Protein AF-A0A178W252-F1 (afdb_monomer)

Foldseek 3Di:
DDDDDDDPPPPPPPPPDVVVVVVVVVVVVVVVPDALLLVLQCVQQVPFDADDPVDDRDTHGDAAADADDDQKDKDFDDDPDLDALVRQLVVLVRDDQKDFCCSNHPYPDDSVFRIWGFAKFWKDQDVAIWMWGQDPNFIWIGGPPDIDTQGDSVSVSVCCSVRVIHTGMTIIGTPVVVVVVVVVVPPPDDD

Nearest PDB structures (foldseek):
  5k16-assembly3_B  TM=5.588E-01  e=4.876E-04  Homo sapiens
  8ssi-assembly2_C  TM=6.302E-01  e=3.835E-02  Burkholderia pseudomallei
  8ssi-assembly1_A  TM=5.729E-01  e=7.091E-02  Burkholderia pseudomallei
  8q00-assembly2_C  TM=5.420E-01  e=4.078E-02  Burkholderia pseudomallei
  8q00-assembly1_A  TM=5.179E-01  e=4.611E-02  Burkholderia pseudomallei

Structure (mmCIF, N/CA/C/O backbone):
data_AF-A0A178W252-F1
#
_entry.id   AF-A0A178W252-F1
#
loop_
_atom_site.group_PDB
_atom_site.id
_atom_sit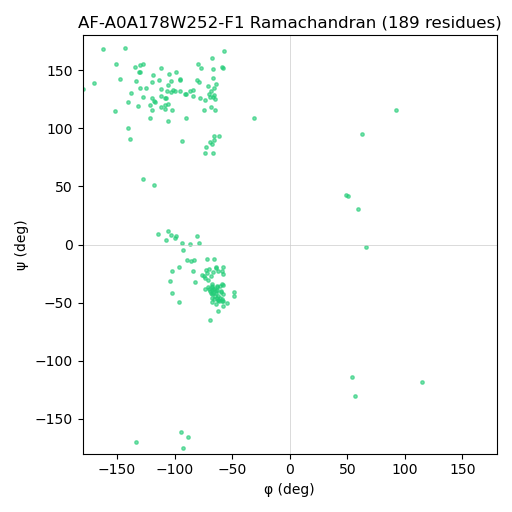e.type_symbol
_atom_site.label_atom_id
_atom_site.label_alt_id
_atom_site.label_comp_id
_atom_site.label_asym_id
_atom_site.label_entity_id
_atom_site.label_seq_id
_atom_site.pdbx_PDB_ins_code
_atom_site.Cartn_x
_atom_site.Cartn_y
_atom_site.Cartn_z
_atom_site.occupancy
_atom_site.B_iso_or_equiv
_atom_site.auth_seq_id
_atom_site.auth_comp_id
_atom_site.auth_asym_id
_atom_site.auth_atom_id
_atom_site.pdbx_PDB_model_num
ATOM 1 N N . MET A 1 1 ? 68.803 -1.421 22.206 1.00 34.47 1 MET A N 1
ATOM 2 C CA . MET A 1 1 ? 68.825 -1.374 20.727 1.00 34.47 1 MET A CA 1
ATOM 3 C C . MET A 1 1 ? 67.485 -1.920 20.270 1.00 34.47 1 MET A C 1
ATOM 5 O O . MET A 1 1 ? 67.261 -3.103 20.472 1.00 34.47 1 MET A O 1
ATOM 9 N N . MET A 1 2 ? 66.489 -1.045 20.077 1.00 30.69 2 MET A N 1
ATOM 10 C CA . MET A 1 2 ? 66.163 -0.374 18.795 1.00 30.69 2 MET A CA 1
ATOM 11 C C . MET A 1 2 ? 65.759 -1.414 17.744 1.00 30.69 2 MET A C 1
ATOM 13 O O . MET A 1 2 ? 66.615 -2.158 17.283 1.00 30.69 2 MET A O 1
ATOM 17 N N . GLU A 1 3 ? 64.457 -1.662 17.586 1.00 36.03 3 GLU A N 1
ATOM 18 C CA . GLU A 1 3 ? 63.490 -0.934 16.726 1.00 36.03 3 GLU A CA 1
ATOM 19 C C . GLU A 1 3 ? 63.405 -1.601 15.347 1.00 36.03 3 GLU A C 1
ATOM 21 O O . GLU A 1 3 ? 64.377 -1.592 14.591 1.00 36.03 3 GLU A O 1
ATOM 26 N N . LYS A 1 4 ? 62.233 -2.148 15.011 1.00 34.38 4 LYS A N 1
ATOM 27 C CA . LYS A 1 4 ? 61.355 -1.517 14.020 1.00 34.38 4 LYS A CA 1
ATOM 28 C C . LYS A 1 4 ? 59.980 -2.177 13.967 1.00 34.38 4 LYS A C 1
ATOM 30 O O . LYS A 1 4 ? 59.850 -3.394 14.060 1.00 34.38 4 LYS A O 1
ATOM 35 N N . ASP A 1 5 ? 59.016 -1.282 13.846 1.00 35.06 5 ASP A N 1
ATOM 36 C CA . ASP A 1 5 ? 57.580 -1.441 13.715 1.00 35.06 5 ASP A CA 1
ATOM 37 C C . ASP A 1 5 ? 57.174 -2.265 12.491 1.00 35.06 5 ASP A C 1
ATOM 39 O O . ASP A 1 5 ? 57.834 -2.202 11.456 1.00 35.06 5 ASP A O 1
ATOM 43 N N . GLU A 1 6 ? 56.019 -2.925 12.572 1.00 36.47 6 GLU A N 1
ATOM 44 C CA . GLU A 1 6 ? 55.010 -2.726 11.532 1.00 36.47 6 GLU A CA 1
ATOM 45 C C . GLU A 1 6 ? 53.601 -2.959 12.089 1.00 36.47 6 GLU A C 1
ATOM 47 O O . GLU A 1 6 ? 53.216 -4.034 12.551 1.00 36.47 6 GLU A O 1
ATOM 52 N N . ASP A 1 7 ? 52.893 -1.844 12.074 1.00 37.53 7 ASP A N 1
ATOM 53 C CA . ASP A 1 7 ? 51.530 -1.558 12.462 1.00 37.53 7 ASP A CA 1
ATOM 54 C C . ASP A 1 7 ? 50.551 -2.287 11.522 1.00 37.53 7 ASP A C 1
ATOM 56 O O . ASP A 1 7 ? 50.636 -2.149 10.300 1.00 37.53 7 ASP A O 1
ATOM 60 N N . ILE A 1 8 ? 49.612 -3.070 12.061 1.00 36.06 8 ILE A N 1
ATOM 61 C CA . ILE A 1 8 ? 48.440 -3.542 11.301 1.00 36.06 8 ILE A CA 1
ATOM 62 C C . ILE A 1 8 ? 47.188 -3.196 12.105 1.00 36.06 8 ILE A C 1
ATOM 64 O O . ILE A 1 8 ? 46.349 -4.041 12.415 1.00 36.06 8 ILE A O 1
ATOM 68 N N . ASP A 1 9 ? 47.047 -1.909 12.404 1.00 34.78 9 ASP A N 1
ATOM 69 C CA . ASP A 1 9 ? 45.740 -1.276 12.493 1.00 34.78 9 ASP A CA 1
ATOM 70 C C . ASP A 1 9 ? 45.142 -1.249 11.075 1.00 34.78 9 ASP A C 1
ATOM 72 O O . ASP A 1 9 ? 45.294 -0.303 10.297 1.00 34.78 9 ASP A O 1
ATOM 76 N N . LYS A 1 10 ? 44.459 -2.334 10.686 1.00 36.72 10 LYS A N 1
ATOM 77 C CA . LYS A 1 10 ? 43.528 -2.280 9.553 1.00 36.72 10 LYS A CA 1
ATOM 78 C C . LYS A 1 10 ? 42.301 -1.509 10.004 1.00 36.72 10 LYS A C 1
ATOM 80 O O . LYS A 1 10 ? 41.289 -2.076 10.407 1.00 36.72 10 LYS A O 1
ATOM 85 N N . LYS A 1 11 ? 42.453 -0.193 9.910 1.00 30.27 11 LYS A N 1
ATOM 86 C CA . LYS A 1 11 ? 41.407 0.801 9.734 1.00 30.27 11 LYS A CA 1
ATOM 87 C C . LYS A 1 11 ? 40.265 0.179 8.926 1.00 30.27 11 LYS A C 1
ATOM 89 O O . LYS A 1 11 ? 40.413 -0.128 7.743 1.00 30.27 11 LYS A O 1
ATOM 94 N N . LEU A 1 12 ? 39.142 -0.065 9.595 1.00 27.97 12 LEU A N 1
ATOM 95 C CA . LEU A 1 12 ? 37.862 -0.203 8.925 1.00 27.97 12 LEU A CA 1
ATOM 96 C C . LEU A 1 12 ? 37.601 1.189 8.343 1.00 27.97 12 LEU A C 1
ATOM 98 O O . LEU A 1 12 ? 37.137 2.082 9.051 1.00 27.97 12 LEU A O 1
ATOM 102 N N . ASP A 1 13 ? 37.999 1.408 7.092 1.00 31.11 13 ASP A N 1
ATOM 103 C CA . ASP A 1 13 ? 37.546 2.561 6.322 1.00 31.11 13 ASP A CA 1
ATOM 104 C C . ASP A 1 13 ? 36.044 2.360 6.080 1.00 31.11 13 ASP A C 1
ATOM 106 O O . ASP A 1 13 ? 35.600 1.912 5.026 1.00 31.11 13 ASP A O 1
ATOM 110 N N . ILE A 1 14 ? 35.245 2.663 7.105 1.00 36.06 14 ILE A N 1
ATOM 111 C CA . ILE A 1 14 ? 33.863 3.084 6.926 1.00 36.06 14 ILE A CA 1
ATOM 112 C C . ILE A 1 14 ? 33.976 4.512 6.397 1.00 36.06 14 ILE A C 1
ATOM 114 O O . ILE A 1 14 ? 33.879 5.490 7.141 1.00 36.06 14 ILE A O 1
ATOM 118 N N . GLY A 1 15 ? 34.278 4.620 5.105 1.00 32.47 15 GLY A N 1
ATOM 119 C CA . GLY A 1 15 ? 34.006 5.828 4.352 1.00 32.47 15 GLY A CA 1
ATOM 120 C C . GLY A 1 15 ? 32.499 6.032 4.380 1.00 32.47 15 GLY A C 1
ATOM 121 O O . GLY A 1 15 ? 31.774 5.437 3.596 1.00 32.47 15 GLY A O 1
ATOM 122 N N . TYR A 1 16 ? 32.019 6.816 5.343 1.00 43.50 16 TYR A N 1
ATOM 123 C CA . TYR A 1 16 ? 30.747 7.510 5.207 1.00 43.50 16 TYR A CA 1
ATOM 124 C C . TYR A 1 16 ? 30.952 8.519 4.074 1.00 43.50 16 TYR A C 1
ATOM 126 O O . TYR A 1 16 ? 31.447 9.628 4.292 1.00 43.50 16 TYR A O 1
ATOM 134 N N . ASP A 1 17 ? 30.673 8.090 2.847 1.00 41.34 17 ASP A N 1
ATOM 135 C CA . ASP A 1 17 ? 30.875 8.908 1.662 1.00 41.34 17 ASP A CA 1
ATOM 136 C C . ASP A 1 17 ? 29.863 10.062 1.673 1.00 41.34 17 ASP A C 1
ATOM 138 O O . ASP A 1 17 ? 28.645 9.878 1.636 1.00 41.34 17 ASP A O 1
ATOM 142 N N . ALA A 1 18 ? 30.366 11.298 1.714 1.00 42.28 18 ALA A N 1
ATOM 143 C CA . ALA A 1 18 ? 29.551 12.515 1.658 1.00 42.28 18 ALA A CA 1
ATOM 144 C C . ALA A 1 18 ? 28.679 12.601 0.380 1.00 42.28 18 ALA A C 1
ATOM 146 O O . ALA A 1 18 ? 27.678 13.326 0.353 1.00 42.28 18 ALA A O 1
ATOM 147 N N . GLU A 1 19 ? 29.030 11.835 -0.661 1.00 43.88 19 GLU A N 1
ATOM 148 C CA . GLU A 1 19 ? 28.232 11.654 -1.877 1.00 43.88 19 GLU A CA 1
ATOM 149 C C . GLU A 1 19 ? 26.959 10.833 -1.629 1.00 43.88 19 GLU A C 1
ATOM 151 O O . GLU A 1 19 ? 25.910 11.199 -2.153 1.00 43.88 19 GLU A O 1
ATOM 156 N N . GLU A 1 20 ? 26.999 9.798 -0.782 1.00 48.44 20 GLU A N 1
ATOM 157 C CA . GLU A 1 20 ? 25.825 8.990 -0.418 1.00 48.44 20 GLU A CA 1
ATOM 158 C C . GLU A 1 20 ? 24.827 9.817 0.405 1.00 48.44 20 GLU A C 1
ATOM 160 O O . GLU A 1 20 ? 23.626 9.784 0.156 1.00 48.44 20 GLU A O 1
ATOM 165 N N . SER A 1 21 ? 25.323 10.670 1.306 1.00 50.19 21 SER A N 1
ATOM 166 C CA . SER A 1 21 ? 24.494 11.607 2.082 1.00 50.19 21 SER A CA 1
ATOM 167 C C . SER A 1 21 ? 23.848 12.698 1.212 1.00 50.19 21 SER A C 1
ATOM 169 O O . SER A 1 21 ? 22.659 12.996 1.348 1.00 50.19 21 SER A O 1
ATOM 171 N N . SER A 1 22 ? 24.595 13.253 0.251 1.00 47.22 22 SER A N 1
ATOM 172 C CA . SER A 1 22 ? 24.072 14.255 -0.691 1.00 47.22 22 SER A CA 1
ATOM 173 C C . SER A 1 22 ? 23.068 13.649 -1.677 1.00 47.22 22 SER A C 1
ATOM 175 O O . SER A 1 22 ? 22.034 14.258 -1.954 1.00 47.22 22 SER A O 1
ATOM 177 N N . LEU A 1 23 ? 23.329 12.431 -2.166 1.00 53.41 23 LEU A N 1
ATOM 178 C CA . LEU A 1 23 ? 22.389 11.663 -2.981 1.00 53.41 23 LEU A CA 1
ATOM 179 C C . LEU A 1 23 ? 21.137 11.301 -2.189 1.00 53.41 23 LEU A C 1
ATOM 181 O O . LEU A 1 23 ? 20.051 11.460 -2.726 1.00 53.41 23 LEU A O 1
ATOM 185 N N . ASN A 1 24 ? 21.258 10.903 -0.922 1.00 55.75 24 ASN A N 1
ATOM 186 C CA . ASN A 1 24 ? 20.113 10.620 -0.058 1.00 55.75 24 ASN A CA 1
ATOM 187 C C . ASN A 1 24 ? 19.261 11.866 0.186 1.00 55.75 24 ASN A C 1
ATOM 189 O O . ASN A 1 24 ? 18.040 11.775 0.149 1.00 55.75 24 ASN A O 1
ATOM 193 N N . MET A 1 25 ? 19.867 13.043 0.359 1.00 56.50 25 MET A N 1
ATOM 194 C CA . MET A 1 25 ? 19.121 14.298 0.500 1.00 56.50 25 MET A CA 1
ATOM 195 C C . MET A 1 25 ? 18.406 14.701 -0.802 1.00 56.50 25 MET A C 1
ATOM 197 O O . MET A 1 25 ? 17.247 15.111 -0.769 1.00 56.50 25 MET A O 1
ATOM 201 N N . ILE A 1 26 ? 19.067 14.543 -1.955 1.00 57.97 26 ILE A N 1
ATOM 202 C CA . ILE A 1 26 ? 18.478 14.808 -3.279 1.00 57.97 26 ILE A CA 1
ATOM 203 C C . ILE A 1 26 ? 17.369 13.797 -3.596 1.00 57.97 26 ILE A C 1
ATOM 205 O O . ILE A 1 26 ? 16.307 14.187 -4.074 1.00 57.97 26 ILE A O 1
ATOM 209 N N . LEU A 1 27 ? 17.588 12.515 -3.300 1.00 60.00 27 LEU A N 1
ATOM 210 C CA . LEU A 1 27 ? 16.596 11.450 -3.429 1.00 60.00 27 LEU A CA 1
ATOM 211 C C . LEU A 1 27 ? 15.399 11.736 -2.529 1.00 60.00 27 LEU A C 1
ATOM 213 O O . LEU A 1 27 ? 14.277 11.683 -3.014 1.00 60.00 27 LEU A O 1
ATOM 217 N N . LYS A 1 28 ? 15.622 12.119 -1.266 1.00 63.53 28 LYS A N 1
ATOM 218 C CA . LYS A 1 28 ? 14.556 12.466 -0.319 1.00 63.53 28 LYS A CA 1
ATOM 219 C C . LYS A 1 28 ? 13.686 13.617 -0.840 1.00 63.53 28 LYS A C 1
ATOM 221 O O . LYS A 1 28 ? 12.475 13.456 -0.915 1.00 63.53 28 LYS A O 1
ATOM 226 N N . GLY A 1 29 ? 14.292 14.709 -1.315 1.00 64.75 29 GLY A N 1
ATOM 227 C CA . GLY A 1 29 ? 13.549 15.827 -1.922 1.00 64.75 29 GLY A CA 1
ATOM 228 C C . GLY A 1 29 ? 12.888 15.495 -3.271 1.00 64.75 29 GLY A C 1
ATOM 229 O O . GLY A 1 29 ? 11.867 16.080 -3.631 1.00 64.75 29 GLY A O 1
ATOM 230 N N . LEU A 1 30 ? 13.436 14.538 -4.028 1.00 67.19 30 LEU A N 1
ATOM 231 C CA . LEU A 1 30 ? 12.775 13.987 -5.212 1.00 67.19 30 LEU A CA 1
ATOM 232 C C . LEU A 1 30 ? 11.529 13.199 -4.808 1.00 67.19 30 LEU A C 1
ATOM 234 O O . LEU A 1 30 ? 10.470 13.464 -5.366 1.00 67.19 30 LEU A O 1
ATOM 238 N N . PHE A 1 31 ? 11.641 12.293 -3.830 1.00 71.00 31 PHE A N 1
ATOM 239 C CA . PHE A 1 31 ? 10.547 11.444 -3.350 1.00 71.00 31 PHE A CA 1
ATOM 240 C C . PHE A 1 31 ? 9.349 12.245 -2.829 1.00 71.00 31 PHE A C 1
ATOM 242 O O . PHE A 1 31 ? 8.222 11.835 -3.083 1.00 71.00 31 PHE A O 1
ATOM 249 N N . GLU A 1 32 ? 9.571 13.412 -2.218 1.00 71.50 32 GLU A N 1
ATOM 250 C CA . GLU A 1 32 ? 8.500 14.315 -1.756 1.00 71.50 32 GLU A CA 1
ATOM 251 C C . GLU A 1 32 ? 7.548 14.782 -2.876 1.00 71.50 32 GLU A C 1
ATOM 253 O O . GLU A 1 32 ? 6.410 15.150 -2.601 1.00 71.50 32 GLU A O 1
ATOM 258 N N . ASN A 1 33 ? 7.985 14.753 -4.140 1.00 80.38 33 ASN A N 1
ATOM 259 C CA . ASN A 1 33 ? 7.181 15.177 -5.292 1.00 80.38 33 ASN A CA 1
ATOM 260 C C . ASN A 1 33 ? 6.699 14.008 -6.169 1.00 80.38 33 ASN A C 1
ATOM 262 O O . ASN A 1 33 ? 6.123 14.234 -7.237 1.00 80.38 33 ASN A O 1
ATOM 266 N N . LEU A 1 34 ? 6.975 12.762 -5.778 1.00 88.50 34 LEU A N 1
ATOM 267 C CA . LEU A 1 34 ? 6.612 11.582 -6.559 1.00 88.50 34 LEU A CA 1
ATOM 268 C C . LEU A 1 34 ? 5.283 10.995 -6.093 1.00 88.50 34 LEU A C 1
ATOM 270 O O . LEU A 1 34 ? 5.018 10.896 -4.901 1.00 88.50 34 LEU A O 1
ATOM 274 N N . THR A 1 35 ? 4.479 10.518 -7.046 1.00 91.81 35 THR A N 1
ATOM 275 C CA . THR A 1 35 ? 3.320 9.679 -6.717 1.00 91.81 35 THR A CA 1
ATOM 276 C C . THR A 1 35 ? 3.790 8.348 -6.146 1.00 91.81 35 THR A C 1
ATOM 278 O O . THR A 1 35 ? 4.850 7.847 -6.536 1.00 91.81 35 THR A O 1
ATOM 281 N N . PHE A 1 36 ? 2.983 7.731 -5.283 1.00 93.06 36 PHE A N 1
ATOM 282 C CA . PHE A 1 36 ? 3.281 6.423 -4.697 1.00 93.06 36 PHE A CA 1
ATOM 283 C C . PHE A 1 36 ? 3.720 5.382 -5.741 1.00 93.06 36 PHE A C 1
ATOM 285 O O . PHE A 1 36 ? 4.733 4.703 -5.574 1.00 93.06 36 PHE A O 1
ATOM 292 N N . GLU A 1 37 ? 3.038 5.302 -6.883 1.00 93.56 37 GLU A N 1
ATOM 293 C CA . GLU A 1 37 ? 3.383 4.354 -7.951 1.00 93.56 37 GLU A CA 1
ATOM 294 C C . GLU A 1 37 ? 4.765 4.631 -8.540 1.00 93.56 37 GLU A C 1
ATOM 296 O O . GLU A 1 37 ? 5.494 3.706 -8.906 1.00 93.56 37 GLU A O 1
ATOM 301 N N . LYS A 1 38 ? 5.139 5.912 -8.637 1.00 91.62 38 LYS A N 1
ATOM 302 C CA . LYS A 1 38 ? 6.438 6.331 -9.151 1.00 91.62 38 LYS A CA 1
ATOM 303 C C . LYS A 1 38 ? 7.550 6.000 -8.162 1.00 91.62 38 LYS A C 1
ATOM 305 O O . LYS A 1 38 ? 8.616 5.560 -8.594 1.00 91.62 38 LYS A O 1
ATOM 310 N N . ILE A 1 39 ? 7.284 6.121 -6.861 1.00 91.50 39 ILE A N 1
ATOM 311 C CA . ILE A 1 39 ? 8.176 5.644 -5.796 1.00 91.50 39 ILE A CA 1
ATOM 312 C C . ILE A 1 39 ? 8.413 4.139 -5.959 1.00 91.50 39 ILE A C 1
ATOM 314 O O . ILE A 1 39 ? 9.558 3.706 -6.108 1.00 91.50 39 ILE A O 1
ATOM 318 N N . VAL A 1 40 ? 7.339 3.348 -6.051 1.00 92.25 40 VAL A N 1
ATOM 319 C CA . VAL A 1 40 ? 7.418 1.888 -6.243 1.00 92.25 40 VAL A CA 1
ATOM 320 C C . VAL A 1 40 ? 8.148 1.534 -7.546 1.00 92.25 40 VAL A C 1
ATOM 322 O O . VAL A 1 40 ? 8.984 0.625 -7.569 1.00 92.25 40 VAL A O 1
ATOM 325 N N . GLN A 1 41 ? 7.896 2.269 -8.635 1.00 91.75 41 GLN A N 1
ATOM 326 C CA . GLN A 1 41 ? 8.592 2.089 -9.910 1.00 91.75 41 GLN A CA 1
ATOM 327 C C . GLN A 1 41 ? 10.106 2.291 -9.760 1.00 91.75 41 GLN A C 1
ATOM 329 O O . GLN A 1 41 ? 10.881 1.460 -10.247 1.00 91.75 41 GLN A O 1
ATOM 334 N N . ILE A 1 42 ? 10.529 3.379 -9.111 1.00 88.88 42 ILE A N 1
ATOM 335 C CA . ILE A 1 42 ? 11.944 3.720 -8.927 1.00 88.88 42 ILE A CA 1
ATOM 336 C C . ILE A 1 42 ? 12.634 2.693 -8.038 1.00 88.88 42 ILE A C 1
ATOM 338 O O . ILE A 1 42 ? 13.697 2.206 -8.426 1.00 88.88 42 ILE A O 1
ATOM 342 N N . ILE A 1 43 ? 12.033 2.317 -6.903 1.00 87.88 43 ILE A N 1
ATOM 343 C CA . ILE A 1 43 ? 12.575 1.283 -6.007 1.00 87.88 43 ILE A CA 1
ATOM 344 C C . ILE A 1 43 ? 12.812 -0.004 -6.801 1.00 87.88 43 ILE A C 1
ATOM 346 O O . ILE A 1 43 ? 13.921 -0.540 -6.823 1.00 87.88 43 ILE A O 1
ATOM 350 N N . ARG A 1 44 ? 11.803 -0.454 -7.555 1.00 88.88 44 ARG A N 1
ATOM 351 C CA . ARG A 1 44 ? 11.899 -1.677 -8.354 1.00 88.88 44 ARG A CA 1
ATOM 352 C C . ARG A 1 44 ? 12.978 -1.601 -9.437 1.00 88.88 44 ARG A C 1
ATOM 354 O O . ARG A 1 44 ? 13.691 -2.579 -9.637 1.00 88.88 44 ARG A O 1
ATOM 361 N N . ILE A 1 45 ? 13.084 -0.492 -10.176 1.00 86.25 45 ILE A N 1
ATOM 362 C CA . ILE A 1 45 ? 14.101 -0.341 -11.236 1.00 86.25 45 ILE A CA 1
ATOM 363 C C . ILE A 1 45 ? 15.502 -0.275 -10.626 1.00 86.25 45 ILE A C 1
ATOM 365 O O . ILE A 1 45 ? 16.432 -0.843 -11.196 1.00 86.25 45 ILE A O 1
ATOM 369 N N . SER A 1 46 ? 15.645 0.365 -9.462 1.00 85.25 46 SER A N 1
ATOM 370 C CA . SER A 1 46 ? 16.921 0.541 -8.759 1.00 85.25 46 SER A CA 1
ATOM 371 C C . SER A 1 46 ? 17.544 -0.779 -8.294 1.00 85.25 46 SER A C 1
ATOM 373 O O . SER A 1 46 ? 18.764 -0.854 -8.128 1.00 85.25 46 SER A O 1
ATOM 375 N N . LEU A 1 47 ? 16.745 -1.846 -8.181 1.00 84.19 47 LEU A N 1
ATOM 376 C CA . LEU A 1 47 ? 17.218 -3.214 -7.970 1.00 84.19 47 LEU A CA 1
ATOM 377 C C . LEU A 1 47 ? 17.931 -3.744 -9.224 1.00 84.19 47 LEU A C 1
ATOM 379 O O . LEU A 1 47 ? 17.343 -4.387 -10.099 1.00 84.19 47 LEU A O 1
ATOM 383 N N . LYS A 1 48 ? 19.240 -3.487 -9.306 1.00 84.75 48 LYS A N 1
ATOM 384 C CA . LYS A 1 48 ? 20.073 -3.949 -10.421 1.00 84.75 48 LYS A CA 1
ATOM 385 C C . LYS A 1 48 ? 20.189 -5.475 -10.442 1.00 84.75 48 LYS A C 1
ATOM 387 O O . LYS A 1 48 ? 20.636 -6.101 -9.473 1.00 84.75 48 LYS A O 1
ATOM 392 N N . MET A 1 49 ? 19.907 -6.065 -11.599 1.00 85.38 49 MET A N 1
ATOM 393 C CA . MET A 1 49 ? 20.051 -7.502 -11.829 1.00 85.38 49 MET A CA 1
ATOM 394 C C . MET A 1 49 ? 21.411 -7.805 -12.467 1.00 85.38 49 MET A C 1
ATOM 396 O O . MET A 1 49 ? 21.871 -7.021 -13.304 1.00 85.38 49 MET A O 1
ATOM 400 N N . PRO A 1 50 ? 22.080 -8.909 -12.089 1.00 85.75 50 PRO A N 1
ATOM 401 C CA . PRO A 1 50 ? 23.283 -9.346 -12.785 1.00 85.75 50 PRO A CA 1
ATOM 402 C C . PRO A 1 50 ? 22.935 -9.780 -14.214 1.00 85.75 50 PRO A C 1
ATOM 404 O O . PRO A 1 50 ? 21.888 -10.391 -14.439 1.00 85.75 50 PRO A O 1
ATOM 407 N N . CYS A 1 51 ? 23.821 -9.494 -15.169 1.00 82.25 51 CYS A N 1
ATOM 408 C CA . CYS A 1 51 ? 23.794 -10.187 -16.454 1.00 82.25 51 CYS A CA 1
ATOM 409 C C . CYS A 1 51 ? 23.930 -11.702 -16.233 1.00 82.25 51 CYS A C 1
ATOM 411 O O . CYS A 1 51 ? 24.527 -12.150 -15.250 1.00 82.25 51 CYS A O 1
ATOM 413 N N . ASP A 1 52 ? 23.363 -12.480 -17.149 1.00 80.12 52 ASP A N 1
ATOM 414 C CA . ASP A 1 52 ? 23.501 -13.932 -17.171 1.00 80.12 52 ASP A CA 1
ATOM 415 C C . ASP A 1 52 ? 24.972 -14.374 -17.246 1.00 80.12 52 ASP A C 1
ATOM 417 O O . ASP A 1 52 ? 25.888 -13.585 -17.487 1.00 80.12 52 ASP A O 1
ATOM 421 N N . LYS A 1 53 ? 25.211 -15.668 -16.999 1.00 70.12 53 LYS A N 1
A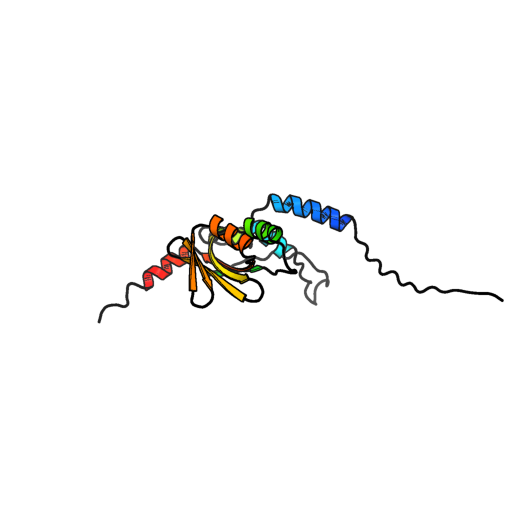TOM 422 C CA . LYS A 1 53 ? 26.568 -16.236 -16.952 1.00 70.12 53 LYS A CA 1
ATOM 423 C C . LYS A 1 53 ? 27.314 -16.133 -18.289 1.00 70.12 53 LYS A C 1
ATOM 425 O O . LYS A 1 53 ? 28.538 -16.178 -18.282 1.00 70.12 53 LYS A O 1
ATOM 430 N N . GLU A 1 54 ? 26.586 -16.010 -19.397 1.00 80.94 54 GLU A N 1
ATOM 431 C CA . GLU A 1 54 ? 27.140 -15.787 -20.740 1.00 80.94 54 GLU A CA 1
ATOM 432 C C . GLU A 1 54 ? 27.379 -14.294 -21.039 1.00 80.94 54 GLU A C 1
ATOM 434 O O . GLU A 1 54 ? 28.092 -13.953 -21.983 1.00 80.94 54 GLU A O 1
ATOM 439 N N . GLY A 1 55 ? 26.820 -13.397 -20.222 1.00 79.62 55 GLY A N 1
ATOM 440 C CA . GLY A 1 55 ? 26.967 -11.953 -20.323 1.00 79.62 55 GLY A CA 1
ATOM 441 C C . GLY A 1 55 ? 28.172 -11.387 -19.564 1.00 79.62 55 GLY A C 1
ATOM 442 O O . GLY A 1 55 ? 29.094 -12.079 -19.143 1.00 79.62 55 GLY A O 1
ATOM 443 N N . CYS A 1 56 ? 28.181 -10.064 -19.370 1.00 84.81 56 CYS A N 1
ATOM 444 C CA . CYS A 1 56 ? 29.349 -9.344 -18.842 1.00 84.81 56 CYS A CA 1
ATOM 445 C C . CYS A 1 56 ? 29.557 -9.431 -17.315 1.00 84.81 56 CYS A C 1
ATOM 447 O O . CYS A 1 56 ? 30.454 -8.771 -16.791 1.00 84.81 56 CYS A O 1
ATOM 449 N N . GLY A 1 57 ? 28.701 -10.156 -16.583 1.00 80.88 57 GLY A N 1
ATOM 450 C CA . GLY A 1 57 ? 28.746 -10.272 -15.116 1.00 80.88 57 GLY A CA 1
ATOM 451 C C . GLY A 1 57 ? 28.449 -8.985 -14.324 1.00 80.88 57 GLY A C 1
ATOM 452 O O . GLY A 1 57 ? 28.419 -9.015 -13.095 1.00 80.88 57 GLY A O 1
ATOM 453 N N . LYS A 1 58 ? 28.210 -7.846 -14.991 1.00 86.69 58 LYS A N 1
ATOM 454 C CA . LYS A 1 58 ? 27.869 -6.566 -14.345 1.00 86.69 58 LYS A CA 1
ATOM 455 C C . LYS A 1 58 ? 26.391 -6.522 -13.948 1.00 86.69 58 LYS A C 1
ATOM 457 O O . LYS A 1 58 ? 25.556 -7.186 -14.560 1.00 86.69 58 LYS A O 1
ATOM 462 N N . ARG A 1 59 ? 26.058 -5.703 -12.943 1.00 86.69 59 ARG A N 1
ATOM 463 C CA . ARG A 1 59 ? 24.667 -5.435 -12.543 1.00 86.69 59 ARG A CA 1
ATOM 464 C C . ARG A 1 59 ? 24.126 -4.232 -13.314 1.00 86.69 59 ARG A C 1
ATOM 466 O O . ARG A 1 59 ? 24.761 -3.180 -13.314 1.00 86.69 59 ARG A O 1
ATOM 473 N N . ASN A 1 60 ? 22.954 -4.372 -13.923 1.00 86.06 60 ASN A N 1
ATOM 474 C CA . ASN A 1 60 ? 22.304 -3.323 -14.712 1.00 86.06 60 ASN A CA 1
ATOM 475 C C . ASN A 1 60 ? 20.865 -3.085 -14.246 1.00 86.06 60 ASN A C 1
ATOM 477 O O . ASN A 1 60 ? 20.236 -3.971 -13.663 1.00 86.06 60 ASN A O 1
ATOM 481 N N . TYR A 1 61 ? 20.352 -1.881 -14.505 1.00 86.62 61 TYR A N 1
ATOM 482 C CA . TYR A 1 61 ? 18.938 -1.568 -14.310 1.00 86.62 61 TYR A CA 1
ATOM 483 C C . TYR A 1 61 ? 18.099 -2.390 -15.286 1.00 86.62 61 TYR A C 1
ATOM 485 O O . TYR A 1 61 ? 18.434 -2.487 -16.467 1.00 86.62 61 TYR A O 1
ATOM 493 N N . VAL A 1 62 ? 17.012 -2.981 -14.793 1.00 83.00 62 VAL A N 1
ATOM 494 C CA . VAL A 1 62 ? 16.112 -3.789 -15.619 1.00 83.00 62 VAL A CA 1
ATOM 495 C C . VAL A 1 62 ? 14.727 -3.177 -15.593 1.00 83.00 62 VAL A C 1
ATOM 497 O O . VAL A 1 62 ? 14.050 -3.155 -14.564 1.00 83.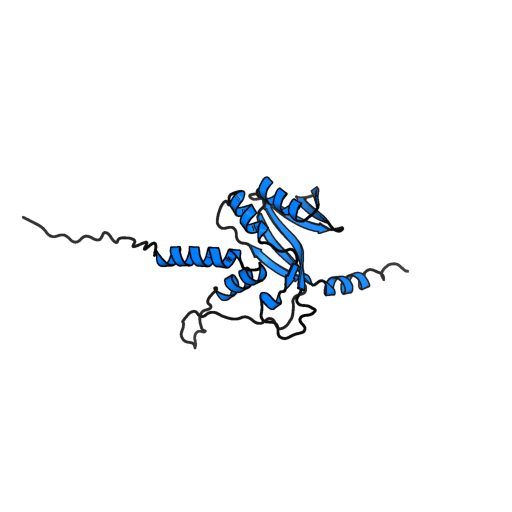00 62 VAL A O 1
ATOM 500 N N . GLN A 1 63 ? 14.290 -2.718 -16.759 1.00 84.12 63 GLN A N 1
ATOM 501 C CA . GLN A 1 63 ? 12.903 -2.357 -16.982 1.00 84.12 63 GLN A CA 1
ATOM 502 C C . GLN A 1 63 ? 12.088 -3.634 -17.187 1.00 84.12 63 GLN A C 1
ATOM 504 O O . GLN A 1 63 ? 12.433 -4.482 -18.009 1.00 84.12 63 GLN A O 1
ATOM 509 N N . ARG A 1 64 ? 11.022 -3.792 -16.400 1.00 85.88 64 ARG A N 1
ATOM 510 C CA . ARG A 1 64 ? 10.129 -4.950 -16.469 1.00 85.88 64 ARG A CA 1
ATOM 511 C C . ARG A 1 64 ? 8.811 -4.536 -17.105 1.00 85.88 64 ARG A C 1
ATOM 513 O O . ARG A 1 64 ? 8.215 -3.539 -16.693 1.00 85.88 64 ARG A O 1
ATOM 520 N N . MET A 1 65 ? 8.371 -5.337 -18.066 1.00 88.38 65 MET A N 1
ATOM 521 C CA . MET A 1 65 ? 7.051 -5.230 -18.674 1.00 88.38 65 MET A CA 1
ATOM 522 C C . MET A 1 65 ? 6.106 -6.252 -18.049 1.00 88.38 65 MET A C 1
ATOM 524 O O . MET A 1 65 ? 6.535 -7.336 -17.644 1.00 88.38 65 MET A O 1
ATOM 528 N N . ILE A 1 66 ? 4.827 -5.905 -17.979 1.00 89.19 66 ILE A N 1
ATOM 529 C CA . ILE A 1 66 ? 3.755 -6.831 -17.635 1.00 89.19 66 ILE A CA 1
ATOM 530 C C . ILE A 1 66 ? 2.891 -7.031 -18.878 1.00 89.19 66 ILE A C 1
ATOM 532 O O . ILE A 1 66 ? 2.470 -6.065 -19.494 1.00 89.19 66 ILE A O 1
ATOM 536 N N . ASN A 1 67 ? 2.652 -8.279 -19.281 1.00 87.50 67 ASN A N 1
ATOM 537 C CA . ASN A 1 67 ? 1.865 -8.575 -20.492 1.00 87.50 67 ASN A CA 1
ATOM 538 C C . ASN A 1 67 ? 0.433 -9.004 -20.158 1.00 87.50 67 ASN A C 1
ATOM 540 O O . ASN A 1 67 ? -0.470 -8.902 -20.982 1.00 87.50 67 ASN A O 1
ATOM 544 N N . LYS A 1 68 ? 0.222 -9.499 -18.936 1.00 89.38 68 LYS A N 1
ATOM 545 C CA . LYS A 1 68 ? -1.079 -9.896 -18.409 1.00 89.38 68 LYS A CA 1
ATOM 546 C C . LYS A 1 68 ? -1.243 -9.279 -17.031 1.00 89.38 68 LYS A C 1
ATOM 548 O O . LYS A 1 68 ? -0.452 -9.565 -16.134 1.00 89.38 68 LYS A O 1
ATOM 553 N N . LEU A 1 69 ? -2.265 -8.450 -16.888 1.00 91.44 69 LEU A N 1
ATOM 554 C CA . LEU A 1 69 ? -2.597 -7.806 -15.628 1.00 91.44 69 LEU A CA 1
ATOM 555 C C . LEU A 1 69 ? -3.095 -8.854 -14.615 1.00 91.44 69 LEU A C 1
ATOM 557 O O . LEU A 1 69 ? -3.899 -9.720 -14.981 1.00 91.44 69 LEU A O 1
ATOM 561 N N . PRO A 1 70 ? -2.591 -8.844 -13.370 1.00 91.81 70 PRO A N 1
ATOM 562 C CA . PRO A 1 70 ? -3.037 -9.775 -12.346 1.00 91.81 70 PRO A CA 1
ATOM 563 C C . PRO A 1 70 ? -4.399 -9.340 -11.799 1.00 91.81 70 PRO A C 1
ATOM 565 O O . PRO A 1 70 ? -4.698 -8.153 -11.763 1.00 91.81 70 PRO A O 1
ATOM 568 N N . THR A 1 71 ? -5.222 -10.271 -11.316 1.00 91.56 71 THR A N 1
ATOM 569 C CA . THR A 1 71 ? -6.482 -9.899 -10.643 1.00 91.56 71 THR A CA 1
ATOM 570 C C . THR A 1 71 ? -6.215 -9.122 -9.352 1.00 91.56 71 THR A C 1
ATOM 572 O O . THR A 1 71 ? -6.893 -8.138 -9.069 1.00 91.56 71 THR A O 1
ATOM 575 N N . VAL A 1 72 ? -5.192 -9.553 -8.608 1.00 94.62 72 VAL A N 1
ATOM 576 C CA . VAL A 1 72 ? -4.728 -8.930 -7.367 1.00 94.62 72 VAL A CA 1
ATOM 577 C C . VAL A 1 72 ? -3.280 -8.499 -7.558 1.00 94.62 72 VAL A C 1
ATOM 579 O O . VAL A 1 72 ? -2.433 -9.310 -7.939 1.00 94.62 72 VAL A O 1
ATOM 582 N N . PHE A 1 73 ? -2.995 -7.231 -7.295 1.00 95.81 73 PHE A N 1
ATOM 583 C CA . PHE A 1 73 ? -1.647 -6.688 -7.227 1.00 95.81 73 PHE A CA 1
ATOM 584 C C . PHE A 1 73 ? -1.244 -6.532 -5.759 1.00 95.81 73 PHE A C 1
ATOM 586 O O . PHE A 1 73 ? -2.015 -6.022 -4.950 1.00 95.81 73 PHE A O 1
ATOM 593 N N . THR A 1 74 ? -0.045 -6.984 -5.402 1.00 97.31 74 THR A N 1
ATOM 594 C CA . THR A 1 74 ? 0.404 -7.016 -4.006 1.00 97.31 74 THR A CA 1
ATOM 595 C C . THR A 1 74 ? 1.717 -6.269 -3.849 1.00 97.31 74 THR A C 1
ATOM 597 O O . THR A 1 74 ? 2.646 -6.478 -4.630 1.00 97.31 74 THR A O 1
ATOM 600 N N . ILE A 1 75 ? 1.799 -5.430 -2.818 1.00 96.62 75 ILE A N 1
ATOM 601 C CA . ILE A 1 75 ? 3.031 -4.754 -2.400 1.00 96.62 75 ILE A CA 1
ATOM 602 C C . ILE A 1 75 ? 3.345 -5.222 -0.982 1.00 96.62 75 ILE A C 1
ATOM 604 O O . ILE A 1 75 ? 2.504 -5.086 -0.099 1.00 96.62 75 ILE A O 1
ATOM 608 N N . ALA A 1 76 ? 4.535 -5.782 -0.775 1.00 96.00 76 ALA A N 1
ATOM 609 C CA . ALA A 1 76 ? 5.052 -6.083 0.555 1.00 96.00 76 ALA A CA 1
ATOM 610 C C . ALA A 1 76 ? 5.950 -4.930 1.012 1.00 96.00 76 ALA A C 1
ATOM 612 O O . ALA A 1 76 ? 6.800 -4.477 0.242 1.00 96.00 76 ALA A O 1
ATOM 613 N N . LEU A 1 77 ? 5.733 -4.462 2.236 1.00 93.69 77 LEU A N 1
ATOM 614 C CA . LEU A 1 77 ? 6.570 -3.485 2.913 1.00 93.69 77 LEU A CA 1
ATOM 615 C C . LEU A 1 77 ? 7.419 -4.231 3.933 1.00 93.69 77 LEU A C 1
ATOM 617 O O . LEU A 1 77 ? 6.904 -5.050 4.690 1.00 93.69 77 LEU A O 1
ATOM 621 N N . GLU A 1 78 ? 8.714 -3.953 3.928 1.00 90.31 78 GLU A N 1
ATOM 622 C CA . GLU A 1 78 ? 9.647 -4.486 4.909 1.00 90.31 78 GLU A CA 1
ATOM 623 C C . GLU A 1 78 ? 10.042 -3.356 5.858 1.00 90.31 78 GLU A C 1
ATOM 625 O O . GLU A 1 78 ? 10.457 -2.284 5.418 1.00 90.31 78 GLU A O 1
ATOM 630 N N . TRP A 1 79 ? 9.862 -3.601 7.152 1.00 90.06 79 TRP A N 1
ATOM 631 C CA . TRP A 1 79 ? 10.193 -2.676 8.230 1.00 90.06 79 TRP A CA 1
ATOM 632 C C . TRP A 1 79 ? 11.509 -3.136 8.859 1.00 90.06 79 TRP A C 1
ATOM 634 O O . TRP A 1 79 ? 11.597 -4.252 9.376 1.00 90.06 79 TRP A O 1
ATOM 644 N N . GLU A 1 80 ? 12.556 -2.320 8.752 1.00 80.12 80 GLU A N 1
ATOM 645 C CA . GLU A 1 80 ? 13.917 -2.711 9.146 1.00 80.12 80 GLU A CA 1
ATOM 646 C C . GLU A 1 80 ? 14.175 -2.526 10.647 1.00 80.12 80 GLU A C 1
ATOM 648 O O . GLU A 1 80 ? 15.089 -3.138 11.215 1.00 80.12 80 GLU A O 1
ATOM 653 N N . HIS A 1 81 ? 13.406 -1.658 11.305 1.00 80.25 81 HIS A N 1
ATOM 654 C CA . HIS A 1 81 ? 13.687 -1.189 12.654 1.00 80.25 81 HIS A CA 1
ATOM 655 C C . HIS A 1 81 ? 12.430 -1.236 13.538 1.00 80.25 81 HIS A C 1
ATOM 657 O O . HIS A 1 81 ? 11.421 -1.862 13.217 1.00 80.25 81 HIS A O 1
ATOM 663 N N . ASN A 1 82 ? 12.523 -0.631 14.723 1.00 81.00 82 ASN A N 1
ATOM 664 C CA . ASN A 1 82 ? 11.347 -0.228 15.487 1.00 81.00 82 ASN A CA 1
ATOM 665 C C . ASN A 1 82 ? 11.063 1.224 15.122 1.00 81.00 82 ASN A C 1
ATOM 667 O O . ASN A 1 82 ? 11.614 2.135 15.743 1.00 81.00 82 ASN A O 1
ATOM 671 N N . GLU A 1 83 ? 10.264 1.417 14.081 1.00 87.75 83 GLU A N 1
ATOM 672 C CA . GLU A 1 83 ? 9.923 2.737 13.572 1.00 87.75 83 GLU A CA 1
ATOM 673 C C . GLU A 1 83 ? 9.142 3.531 14.619 1.00 87.75 83 GLU A C 1
ATOM 675 O O . GLU A 1 83 ? 8.267 3.021 15.327 1.00 87.75 83 GLU A O 1
ATOM 680 N N . THR A 1 84 ? 9.482 4.808 14.730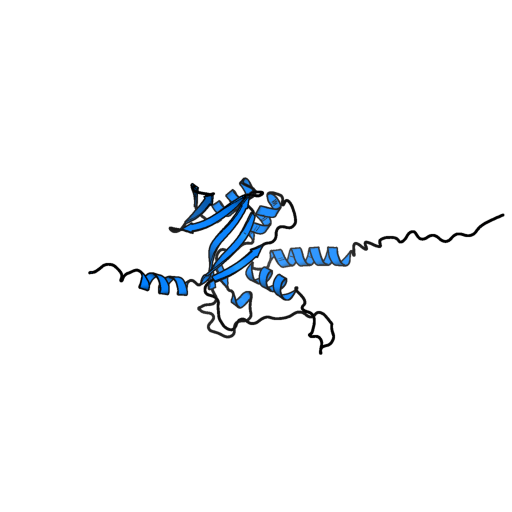 1.00 90.25 84 THR A N 1
A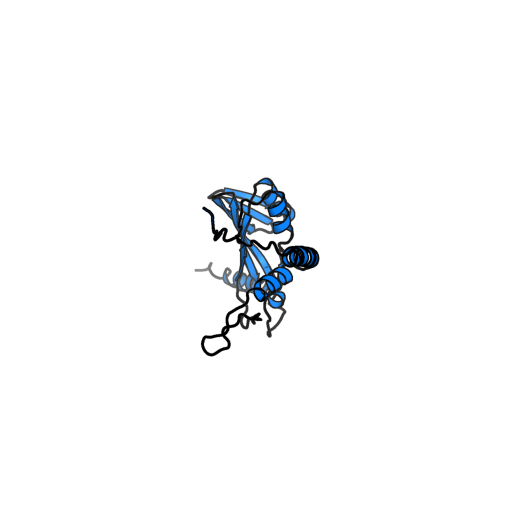TOM 681 C CA . THR A 1 84 ? 8.769 5.760 15.572 1.00 90.25 84 THR A CA 1
ATOM 682 C C . THR A 1 84 ? 7.366 6.026 15.029 1.00 90.25 84 THR A C 1
ATOM 684 O O . THR A 1 84 ? 7.084 5.843 13.845 1.00 90.25 84 THR A O 1
ATOM 687 N N . GLU A 1 85 ? 6.485 6.549 15.883 1.00 89.31 85 GLU A N 1
ATOM 688 C CA . GLU A 1 85 ? 5.159 7.038 15.483 1.00 89.31 85 GLU A CA 1
ATOM 689 C C . GLU A 1 85 ? 5.220 7.972 14.256 1.00 89.31 85 GLU A C 1
ATOM 691 O O . GLU A 1 85 ? 4.379 7.879 13.361 1.00 89.31 85 GLU A O 1
ATOM 696 N N . GLY A 1 86 ? 6.227 8.854 14.208 1.00 90.38 86 GLY A N 1
ATOM 697 C CA . GLY A 1 86 ? 6.440 9.781 13.097 1.00 90.38 86 GLY A CA 1
ATOM 698 C C . GLY A 1 86 ? 6.829 9.070 11.803 1.00 90.38 86 GLY A C 1
ATOM 699 O O . GLY A 1 86 ? 6.223 9.328 10.774 1.00 90.38 86 GLY A O 1
ATOM 700 N N . GLU A 1 87 ? 7.767 8.124 11.856 1.00 91.25 87 GLU A N 1
ATOM 701 C CA . GLU A 1 87 ? 8.206 7.362 10.675 1.00 91.25 87 GLU A CA 1
ATOM 702 C C . GLU A 1 87 ? 7.095 6.467 10.111 1.00 91.25 87 GLU A C 1
ATOM 704 O O . GLU A 1 87 ? 6.937 6.365 8.891 1.00 91.25 87 GLU A O 1
ATOM 709 N N . ILE A 1 88 ? 6.284 5.858 10.986 1.00 92.50 88 ILE A N 1
ATOM 710 C CA . ILE A 1 88 ? 5.088 5.108 10.581 1.00 92.50 88 ILE A CA 1
ATOM 711 C C . ILE A 1 88 ? 4.102 6.049 9.888 1.00 92.50 88 ILE A C 1
ATOM 713 O O . ILE A 1 88 ? 3.596 5.725 8.813 1.00 92.50 88 ILE A O 1
ATOM 717 N N . PHE A 1 89 ? 3.827 7.217 10.473 1.00 92.44 89 PHE A N 1
ATOM 718 C CA . PHE A 1 89 ? 2.910 8.190 9.883 1.00 92.44 89 PHE A CA 1
ATOM 719 C C . PHE A 1 89 ? 3.412 8.703 8.528 1.00 92.44 89 PHE A C 1
ATOM 721 O O . PHE A 1 89 ? 2.665 8.658 7.555 1.00 92.44 89 PHE A O 1
ATOM 728 N N . ASP A 1 90 ? 4.679 9.103 8.433 1.00 91.00 90 ASP A N 1
ATOM 729 C CA . ASP A 1 90 ? 5.284 9.590 7.193 1.00 91.00 90 ASP A CA 1
ATOM 730 C C . ASP A 1 90 ? 5.194 8.519 6.096 1.00 91.00 90 ASP A C 1
ATOM 732 O O . ASP A 1 90 ? 4.702 8.790 5.002 1.00 91.00 90 ASP A O 1
ATOM 736 N N . THR A 1 91 ? 5.552 7.270 6.409 1.00 90.81 91 THR A N 1
ATOM 737 C CA . THR A 1 91 ? 5.471 6.150 5.456 1.00 90.81 91 THR A CA 1
ATOM 738 C C . THR A 1 91 ? 4.033 5.867 5.021 1.00 90.81 91 THR A C 1
ATOM 740 O O . THR A 1 91 ? 3.756 5.687 3.836 1.00 90.81 91 THR A O 1
ATOM 743 N N . THR A 1 92 ? 3.100 5.821 5.972 1.00 93.50 92 THR A N 1
ATOM 744 C CA . THR A 1 92 ? 1.699 5.462 5.702 1.00 93.50 92 THR A CA 1
ATOM 745 C C . THR A 1 92 ? 0.939 6.574 4.987 1.00 93.50 92 THR A C 1
ATOM 747 O O . THR A 1 92 ? 0.058 6.275 4.186 1.00 93.50 92 THR A O 1
ATOM 750 N N . SER A 1 93 ? 1.317 7.836 5.198 1.00 92.31 93 SER A N 1
ATOM 751 C CA . SER A 1 93 ? 0.728 9.000 4.526 1.00 92.31 93 SER A CA 1
ATOM 752 C C . SER A 1 93 ? 1.010 9.051 3.022 1.00 92.31 93 SER A C 1
ATOM 754 O O . SER A 1 93 ? 0.238 9.645 2.276 1.00 92.31 93 SER A O 1
ATOM 756 N N . VAL A 1 94 ? 2.087 8.399 2.574 1.00 92.62 94 VAL A N 1
ATOM 757 C CA . VAL A 1 94 ? 2.458 8.285 1.155 1.00 92.62 94 VAL A CA 1
ATOM 758 C C . VAL A 1 94 ? 1.700 7.146 0.461 1.00 92.62 94 VAL A C 1
ATOM 760 O O . VAL A 1 94 ? 1.703 7.060 -0.765 1.00 92.62 94 VAL A O 1
ATOM 763 N N . LEU A 1 95 ? 1.051 6.250 1.212 1.00 94.56 95 LEU A N 1
ATOM 764 C CA . LEU A 1 95 ? 0.279 5.159 0.625 1.00 94.56 95 LEU A CA 1
ATOM 765 C C . LEU A 1 95 ? -0.997 5.684 -0.032 1.00 94.56 95 LEU A C 1
ATOM 767 O O . LEU A 1 95 ? -1.755 6.452 0.556 1.00 94.56 95 LEU A O 1
ATOM 771 N N . GLU A 1 96 ? -1.272 5.169 -1.226 1.00 94.88 96 GLU A N 1
ATOM 772 C CA . GLU A 1 96 ? -2.460 5.515 -1.999 1.00 94.88 96 GLU A CA 1
ATOM 773 C C . GLU A 1 96 ? -3.507 4.399 -1.957 1.00 94.88 96 GLU A C 1
ATOM 775 O O . GLU A 1 96 ? -3.190 3.205 -1.941 1.00 94.88 96 GLU A O 1
ATOM 780 N N . THR A 1 97 ? -4.784 4.789 -1.989 1.00 96.44 97 THR A N 1
ATOM 781 C CA . THR A 1 97 ? -5.913 3.840 -2.047 1.00 96.44 97 THR A CA 1
ATOM 782 C C . THR A 1 97 ? -6.313 3.467 -3.476 1.00 96.44 97 THR A C 1
ATOM 784 O O . THR A 1 97 ? -7.024 2.481 -3.675 1.00 96.44 97 THR A O 1
ATOM 787 N N . GLU A 1 98 ? -5.836 4.204 -4.481 1.00 96.19 98 GLU A N 1
ATOM 788 C CA . GLU A 1 98 ? -5.946 3.879 -5.905 1.00 96.19 98 GLU A CA 1
ATOM 789 C C . GLU A 1 98 ? -4.560 3.990 -6.549 1.00 96.19 98 GLU A C 1
ATOM 791 O O . GLU A 1 98 ? -3.835 4.950 -6.308 1.00 96.19 98 GLU A O 1
ATOM 796 N N . ILE A 1 99 ? -4.195 3.003 -7.364 1.00 95.62 99 ILE A N 1
ATOM 797 C CA . ILE A 1 99 ? -2.940 2.979 -8.118 1.00 95.62 99 ILE A CA 1
ATOM 798 C C . ILE A 1 99 ? -3.199 2.567 -9.565 1.00 95.62 99 ILE A C 1
ATOM 800 O O . ILE A 1 99 ? -4.111 1.800 -9.855 1.00 95.62 99 ILE A O 1
ATOM 804 N N . ASP A 1 100 ? -2.350 3.013 -10.469 1.00 94.00 100 ASP A N 1
ATOM 805 C CA . ASP A 1 100 ? -2.206 2.592 -11.850 1.00 94.00 100 ASP A CA 1
ATOM 806 C C . ASP A 1 100 ? -0.936 1.737 -11.989 1.00 94.00 100 ASP A C 1
ATOM 808 O O . ASP A 1 100 ? 0.214 2.192 -11.988 1.00 94.00 100 ASP A O 1
ATOM 812 N N . VAL A 1 101 ? -1.145 0.431 -12.139 1.00 93.75 101 VAL A N 1
ATOM 813 C CA . VAL A 1 101 ? -0.065 -0.552 -12.264 1.00 93.75 101 VAL A CA 1
ATOM 814 C C . VAL A 1 101 ? 0.756 -0.327 -13.538 1.00 93.75 101 VAL A C 1
ATOM 816 O O . VAL A 1 101 ? 1.904 -0.770 -13.579 1.00 93.75 101 VAL A O 1
ATOM 819 N N . SER A 1 102 ? 0.240 0.396 -14.542 1.00 92.06 102 SER A N 1
ATOM 820 C CA . SER A 1 102 ? 1.004 0.756 -15.745 1.00 92.06 102 SER A CA 1
ATOM 821 C C . SER A 1 102 ? 2.072 1.831 -15.498 1.00 92.06 102 SER A C 1
ATOM 823 O O . SER A 1 102 ? 3.064 1.913 -16.226 1.00 92.06 102 SER A O 1
ATOM 825 N N . VAL A 1 103 ? 1.926 2.627 -14.433 1.00 92.00 103 VAL A N 1
ATOM 826 C CA . VAL A 1 103 ? 2.982 3.542 -13.974 1.00 92.00 103 VAL A CA 1
ATOM 827 C C . VAL A 1 103 ? 4.091 2.739 -13.310 1.00 92.00 103 VAL A C 1
ATOM 829 O O . VAL A 1 103 ? 5.274 3.012 -13.514 1.00 92.00 103 VAL A O 1
ATOM 832 N N . ILE A 1 104 ? 3.725 1.696 -12.561 1.00 93.38 104 ILE A N 1
ATOM 833 C CA . ILE A 1 104 ? 4.689 0.796 -11.940 1.00 93.38 104 ILE A CA 1
ATOM 834 C C . ILE A 1 104 ? 5.379 -0.014 -13.042 1.00 93.38 104 ILE A C 1
ATOM 836 O O . ILE A 1 104 ? 6.580 0.132 -13.243 1.00 93.38 104 ILE A O 1
ATOM 840 N N . TYR A 1 105 ? 4.677 -0.871 -13.782 1.00 91.62 105 TYR A N 1
ATOM 841 C CA . TYR A 1 105 ? 5.194 -1.729 -14.859 1.00 91.62 105 TYR A CA 1
ATOM 842 C C . TYR A 1 105 ? 4.842 -1.180 -16.232 1.00 91.62 105 TYR A C 1
ATOM 844 O O . TYR A 1 105 ? 3.710 -0.793 -16.460 1.00 91.62 105 TYR A O 1
ATOM 852 N N . GLN A 1 106 ? 5.760 -1.265 -17.193 1.00 87.38 106 GLN A N 1
ATOM 853 C CA . GLN A 1 106 ? 5.388 -0.963 -18.573 1.00 87.38 106 GLN A CA 1
ATOM 854 C C . GLN A 1 106 ? 4.358 -1.997 -19.063 1.00 87.38 106 GLN A C 1
ATOM 856 O O . GLN A 1 106 ? 4.594 -3.203 -18.973 1.00 87.38 106 GLN A O 1
ATOM 861 N N . TYR A 1 107 ? 3.216 -1.514 -19.549 1.00 88.62 107 TYR A N 1
ATOM 862 C CA . TYR A 1 107 ? 2.096 -2.315 -20.037 1.00 88.62 107 TYR A CA 1
ATOM 863 C C . TYR A 1 107 ? 1.725 -1.847 -21.446 1.00 88.62 107 TYR A C 1
ATOM 865 O O . TYR A 1 107 ? 1.521 -0.657 -21.663 1.00 88.62 107 TYR A O 1
ATOM 873 N N . GLU A 1 108 ? 1.664 -2.773 -22.404 1.00 82.56 108 GLU A N 1
ATOM 874 C CA . GLU A 1 108 ? 1.364 -2.477 -23.818 1.00 82.56 108 GLU A CA 1
ATOM 875 C C . GLU A 1 108 ? -0.103 -2.757 -24.200 1.00 82.56 108 GLU A C 1
ATOM 877 O O . GLU A 1 108 ? -0.463 -2.684 -25.374 1.00 82.56 108 GLU A O 1
ATOM 882 N N . GLY A 1 109 ? -0.951 -3.116 -23.230 1.00 83.06 109 GLY A N 1
ATOM 883 C CA . GLY A 1 109 ? -2.374 -3.369 -23.461 1.00 83.06 109 GLY A CA 1
ATOM 884 C C . GLY A 1 109 ? -3.263 -2.149 -23.204 1.00 83.06 109 GLY A C 1
ATOM 885 O O . GLY A 1 109 ? -2.805 -1.010 -23.172 1.00 83.06 109 GLY A O 1
ATOM 886 N N . ASP A 1 110 ? -4.556 -2.400 -23.014 1.00 81.12 110 ASP A N 1
ATOM 887 C CA . ASP A 1 110 ? -5.557 -1.353 -22.801 1.00 81.12 110 ASP A CA 1
ATOM 888 C C . ASP A 1 110 ? -5.466 -0.753 -21.386 1.00 81.12 110 ASP A C 1
ATOM 890 O O . ASP A 1 110 ? -5.713 -1.431 -20.383 1.00 81.12 110 ASP A O 1
ATOM 894 N N . SER A 1 111 ? -5.122 0.535 -21.305 1.00 77.75 111 SER A N 1
ATOM 895 C CA . SER A 1 111 ? -4.958 1.263 -20.043 1.00 77.75 111 SER A CA 1
ATOM 896 C C . SER A 1 111 ? -6.254 1.423 -19.244 1.00 77.75 111 SER A C 1
ATOM 898 O O . SER A 1 111 ? -6.196 1.753 -18.062 1.00 77.75 111 SER A O 1
ATOM 900 N N . ALA A 1 112 ? -7.426 1.137 -19.822 1.00 80.00 112 ALA A N 1
ATOM 901 C CA . ALA A 1 112 ? -8.687 1.145 -19.079 1.00 80.00 112 ALA A CA 1
ATOM 902 C C . ALA A 1 112 ? -8.678 0.180 -17.876 1.00 80.00 112 ALA A C 1
ATOM 904 O O . ALA A 1 112 ? -9.383 0.407 -16.894 1.00 80.00 112 ALA A O 1
ATOM 905 N N . PHE A 1 113 ? -7.846 -0.865 -17.925 1.00 85.44 113 PHE A N 1
ATOM 906 C CA . PHE A 1 113 ? -7.786 -1.912 -16.907 1.00 85.44 113 PHE A CA 1
ATOM 907 C C . PHE A 1 113 ? -6.561 -1.815 -16.005 1.00 85.44 113 PHE A C 1
ATOM 909 O O . PHE A 1 113 ? -6.282 -2.758 -15.281 1.00 85.44 113 PHE A O 1
ATOM 916 N N . THR A 1 114 ? -5.788 -0.735 -16.013 1.00 92.38 114 THR A N 1
ATOM 917 C CA . THR A 1 114 ? -4.536 -0.697 -15.233 1.00 92.38 114 THR A CA 1
ATOM 918 C C . THR A 1 114 ? -4.713 -0.119 -13.835 1.00 92.38 114 THR A C 1
ATOM 920 O O . THR A 1 114 ? -3.777 -0.174 -13.040 1.00 92.38 114 THR A O 1
ATOM 923 N N . LYS A 1 115 ? -5.918 0.367 -13.508 1.00 94.06 115 LYS A N 1
ATOM 924 C CA . LYS A 1 115 ? -6.269 0.938 -12.207 1.00 94.06 115 LYS A CA 1
ATOM 925 C C . LYS A 1 115 ? -6.728 -0.107 -11.196 1.00 94.06 115 LYS A C 1
ATOM 927 O O . LYS A 1 115 ? -7.611 -0.920 -11.471 1.00 94.06 115 LYS A O 1
ATOM 932 N N . TYR A 1 116 ? -6.167 -0.035 -9.999 1.00 96.00 116 TYR A N 1
ATOM 933 C CA . TYR A 1 116 ? -6.448 -0.929 -8.890 1.00 96.00 116 TYR A CA 1
ATOM 934 C C . TYR A 1 116 ? -6.736 -0.136 -7.622 1.00 96.00 116 TYR A C 1
ATOM 936 O O . TYR A 1 116 ? -6.151 0.920 -7.399 1.00 96.00 116 TYR A O 1
ATOM 944 N N . CYS A 1 117 ? -7.592 -0.678 -6.763 1.00 96.38 117 CYS A N 1
ATOM 945 C CA . CYS A 1 117 ? -7.896 -0.099 -5.461 1.00 96.38 117 CYS A CA 1
ATOM 946 C C . CYS A 1 117 ? -7.422 -0.977 -4.324 1.00 96.38 117 CYS A C 1
ATOM 948 O O . CYS A 1 117 ? -7.551 -2.197 -4.391 1.00 96.38 117 CYS A O 1
ATOM 950 N N . LEU A 1 118 ? -6.915 -0.343 -3.273 1.00 97.88 118 LEU A N 1
ATOM 951 C CA . LEU A 1 118 ? -6.562 -1.011 -2.035 1.00 97.88 118 LEU A CA 1
ATOM 952 C C . LEU A 1 118 ? -7.839 -1.571 -1.405 1.00 97.88 118 LEU A C 1
ATOM 954 O O . LEU A 1 118 ? -8.736 -0.817 -1.033 1.00 97.88 118 LEU A O 1
ATOM 958 N N . VAL 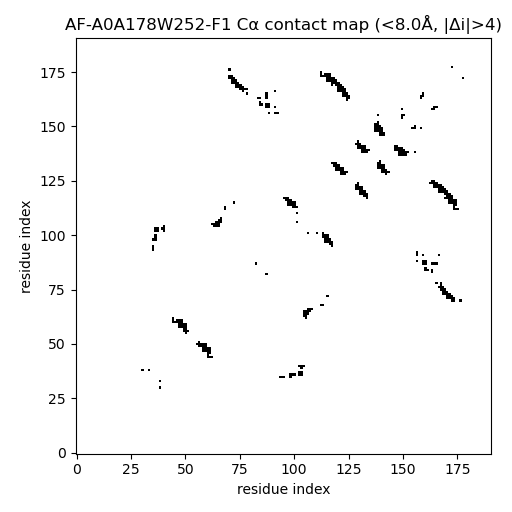A 1 119 ? -7.923 -2.894 -1.292 1.00 97.50 119 VAL A N 1
ATOM 959 C CA . VAL A 1 119 ? -9.089 -3.581 -0.715 1.00 97.50 119 VAL A CA 1
ATOM 960 C C . VAL A 1 119 ? -8.813 -4.082 0.693 1.00 97.50 119 VAL A C 1
ATOM 962 O O . VAL A 1 119 ? -9.715 -4.143 1.527 1.00 97.50 119 VAL A O 1
ATOM 965 N N . SER A 1 120 ? -7.564 -4.440 0.984 1.00 98.25 120 SER A N 1
ATOM 966 C CA . SER A 1 120 ? -7.159 -4.871 2.315 1.00 98.25 120 SER A CA 1
ATOM 967 C C . SER A 1 120 ? -5.653 -4.800 2.503 1.00 98.25 120 SER A C 1
ATOM 969 O O . SER A 1 120 ? -4.885 -4.637 1.553 1.00 98.25 120 SER A O 1
ATOM 971 N N . MET A 1 121 ? -5.235 -4.947 3.751 1.00 98.38 121 MET A N 1
ATOM 972 C CA . MET A 1 121 ? -3.844 -5.041 4.136 1.00 98.38 121 MET A CA 1
ATOM 973 C C . MET A 1 121 ? -3.666 -5.944 5.351 1.00 98.38 121 MET A C 1
ATOM 975 O O . MET A 1 121 ? -4.483 -5.952 6.276 1.00 98.38 121 MET A O 1
ATOM 979 N N . VAL A 1 122 ? -2.574 -6.703 5.342 1.00 98.06 122 VAL A N 1
ATOM 980 C CA . VAL A 1 122 ? -2.050 -7.359 6.541 1.00 98.06 122 VAL A CA 1
ATOM 981 C C . VAL A 1 122 ? -1.193 -6.340 7.271 1.00 98.06 122 VAL A C 1
ATOM 983 O O . VAL A 1 122 ? -0.359 -5.681 6.654 1.00 98.06 122 VAL A O 1
ATOM 986 N N . CYS A 1 123 ? -1.394 -6.222 8.577 1.00 97.06 123 CYS A N 1
ATOM 987 C CA . CYS A 1 123 ? -0.680 -5.277 9.421 1.00 97.06 123 CYS A CA 1
ATOM 988 C C . CYS A 1 123 ? -0.112 -5.965 10.664 1.00 97.06 123 CYS A C 1
ATOM 990 O O . CYS A 1 123 ? -0.686 -6.944 11.149 1.00 97.06 123 CYS A O 1
ATOM 992 N N . SER A 1 124 ? 0.957 -5.413 11.228 1.00 94.50 124 SER A N 1
ATOM 993 C CA . SER A 1 124 ? 1.516 -5.806 12.522 1.00 94.50 124 SER A CA 1
ATOM 994 C C . SER A 1 124 ? 1.339 -4.702 13.571 1.00 94.50 124 SER A C 1
ATOM 996 O O . SER A 1 124 ? 1.207 -3.527 13.245 1.00 94.50 124 SER A O 1
ATOM 998 N N . ASP A 1 125 ? 1.258 -5.102 14.836 1.00 90.31 125 ASP A N 1
ATOM 999 C CA . ASP A 1 125 ? 1.257 -4.262 16.042 1.00 90.31 125 ASP A CA 1
ATOM 1000 C C . ASP A 1 125 ? 2.139 -5.008 17.058 1.00 90.31 125 ASP A C 1
ATOM 1002 O O . ASP A 1 125 ? 1.705 -5.972 17.708 1.00 90.31 125 ASP A O 1
ATOM 1006 N N . GLY A 1 126 ? 3.437 -4.685 17.040 1.00 86.12 126 GLY A N 1
ATOM 1007 C CA . GLY A 1 126 ? 4.489 -5.558 17.569 1.00 86.12 126 GLY A CA 1
ATOM 1008 C C . GLY A 1 126 ? 4.464 -6.935 16.892 1.00 86.12 126 GLY A C 1
ATOM 1009 O O . GLY A 1 126 ? 4.345 -7.036 15.674 1.00 86.12 126 GLY A O 1
ATOM 1010 N N . ASP A 1 127 ? 4.484 -8.011 17.682 1.00 85.25 127 ASP A N 1
ATOM 1011 C CA . ASP A 1 127 ? 4.485 -9.397 17.175 1.00 85.25 127 ASP A CA 1
ATOM 1012 C C . ASP A 1 127 ? 3.092 -9.918 16.757 1.00 85.25 127 ASP A C 1
ATOM 1014 O O . ASP A 1 127 ? 2.898 -11.115 16.523 1.00 85.25 127 ASP A O 1
ATOM 1018 N N . ARG A 1 128 ? 2.066 -9.057 16.743 1.00 91.44 128 ARG A N 1
ATOM 1019 C CA . ARG A 1 128 ? 0.677 -9.462 16.486 1.00 91.44 128 ARG A CA 1
ATOM 1020 C C . ARG A 1 128 ? 0.202 -9.003 15.118 1.00 91.44 128 ARG A C 1
ATOM 1022 O O . ARG A 1 128 ? 0.061 -7.810 14.867 1.00 91.44 128 ARG A O 1
ATOM 1029 N N . TYR A 1 129 ? -0.183 -9.967 14.289 1.00 94.38 129 TYR A N 1
ATOM 1030 C CA . TYR A 1 129 ? -0.820 -9.690 13.008 1.00 94.38 129 TYR A CA 1
ATOM 1031 C C . TYR A 1 129 ? -2.312 -9.387 13.150 1.00 94.38 129 TYR A C 1
ATOM 1033 O O . TYR A 1 129 ? -3.036 -9.992 13.949 1.00 94.38 129 TYR A O 1
ATOM 1041 N N . ASN A 1 130 ? -2.768 -8.439 12.345 1.00 96.06 130 ASN A N 1
ATOM 1042 C CA . ASN A 1 130 ? -4.159 -8.056 12.174 1.00 96.06 130 ASN A CA 1
ATOM 1043 C C . ASN A 1 130 ? -4.423 -7.705 10.701 1.00 96.06 130 ASN A C 1
ATOM 1045 O O . ASN A 1 130 ? -3.493 -7.624 9.903 1.00 96.06 130 ASN A O 1
ATOM 1049 N N . CYS A 1 131 ? -5.689 -7.550 10.331 1.00 97.62 131 CYS A N 1
ATOM 1050 C CA . CYS A 1 131 ? -6.082 -7.173 8.975 1.00 97.62 131 CYS A CA 1
ATOM 1051 C C . CYS A 1 131 ? -6.841 -5.851 9.017 1.00 97.62 131 CYS A C 1
ATOM 1053 O O . CYS A 1 131 ? -7.660 -5.646 9.914 1.00 97.62 131 CYS A O 1
ATOM 1055 N N . VAL A 1 132 ? -6.598 -4.972 8.051 1.00 98.25 132 VAL A N 1
ATOM 1056 C CA . VAL A 1 132 ? -7.449 -3.812 7.786 1.00 98.25 132 VAL A CA 1
ATOM 1057 C C . VAL A 1 132 ? -8.032 -3.959 6.389 1.00 98.25 132 VAL A C 1
ATOM 1059 O O . VAL A 1 132 ? -7.287 -4.110 5.429 1.00 98.25 132 VAL A O 1
ATOM 1062 N N . ALA A 1 133 ? -9.356 -3.951 6.272 1.00 98.12 133 ALA A N 1
ATOM 1063 C CA . ALA A 1 133 ? -10.069 -4.189 5.020 1.00 98.12 133 ALA A CA 1
ATOM 1064 C C . ALA A 1 133 ? -11.112 -3.100 4.759 1.00 98.12 133 ALA A C 1
ATOM 1066 O O . ALA A 1 133 ? -11.688 -2.545 5.700 1.00 98.12 133 ALA A O 1
ATOM 1067 N N . TYR A 1 134 ? -11.342 -2.800 3.482 1.00 97.62 134 TYR A N 1
ATOM 1068 C CA . TYR A 1 134 ? -12.402 -1.907 3.040 1.00 97.62 134 TYR A CA 1
ATOM 1069 C C . TYR A 1 134 ? -13.673 -2.721 2.782 1.00 97.62 134 TYR A C 1
ATOM 1071 O O . TYR A 1 134 ? -13.756 -3.506 1.841 1.00 97.62 134 TYR A O 1
ATOM 1079 N N . GLU A 1 135 ? -14.668 -2.554 3.647 1.00 95.12 135 GLU A N 1
ATOM 1080 C CA . GLU A 1 135 ? -15.915 -3.320 3.660 1.00 95.12 135 GLU A CA 1
ATOM 1081 C C . GLU A 1 135 ? -17.085 -2.355 3.814 1.00 95.12 135 GLU A C 1
ATOM 1083 O O . GLU A 1 135 ? -16.986 -1.412 4.589 1.00 95.12 135 GLU A O 1
ATOM 1088 N N . ASP A 1 136 ? -18.211 -2.568 3.131 1.00 93.50 136 ASP A N 1
ATOM 1089 C CA . ASP A 1 136 ? -19.423 -1.747 3.313 1.00 93.50 136 ASP A CA 1
ATOM 1090 C C . ASP A 1 136 ? -19.152 -0.221 3.276 1.00 93.50 136 ASP A C 1
ATOM 1092 O O . ASP A 1 136 ? -19.669 0.558 4.093 1.00 93.50 136 ASP A O 1
ATOM 1096 N N . ASN A 1 137 ? -18.303 0.193 2.325 1.00 93.81 137 ASN A N 1
ATOM 1097 C CA . ASN A 1 137 ? -17.832 1.565 2.103 1.00 93.81 137 ASN A CA 1
ATOM 1098 C C . ASN A 1 137 ? -17.089 2.205 3.292 1.00 93.81 137 ASN A C 1
ATOM 1100 O O . ASN A 1 137 ? -17.162 3.420 3.489 1.00 93.81 137 ASN A O 1
ATOM 1104 N N . ARG A 1 138 ? -16.397 1.409 4.113 1.00 97.06 138 ARG A N 1
ATOM 1105 C CA . ARG A 1 138 ? -15.592 1.894 5.243 1.00 97.06 138 ARG A CA 1
ATOM 1106 C C . ARG A 1 138 ? -14.420 0.967 5.550 1.00 97.06 138 ARG A C 1
ATOM 1108 O O . ARG A 1 138 ? -14.477 -0.235 5.320 1.00 97.06 138 ARG A O 1
ATOM 1115 N N . TRP A 1 139 ? -13.377 1.514 6.154 1.00 98.50 139 TRP A N 1
ATOM 1116 C CA . TRP A 1 139 ? -12.257 0.742 6.668 1.00 98.50 139 TRP A CA 1
ATOM 1117 C C . TRP A 1 139 ? -12.597 0.086 8.000 1.00 98.50 139 TRP A C 1
ATOM 1119 O O . TRP A 1 139 ? -13.233 0.676 8.883 1.00 98.50 139 TRP A O 1
ATOM 1129 N N . VAL A 1 140 ? -12.148 -1.153 8.149 1.00 98.38 140 VAL A N 1
ATOM 1130 C CA . VAL A 1 140 ? -12.401 -1.994 9.310 1.00 98.38 140 VAL A CA 1
ATOM 1131 C C . VAL A 1 140 ? -11.121 -2.725 9.692 1.00 98.38 140 VAL A C 1
ATOM 1133 O O . VAL A 1 140 ? -10.511 -3.381 8.855 1.00 98.38 140 VAL A O 1
ATOM 1136 N N . ARG A 1 141 ? -10.755 -2.680 10.976 1.00 97.56 141 ARG A N 1
ATOM 1137 C CA . ARG A 1 141 ? -9.705 -3.520 11.561 1.00 97.56 141 ARG A CA 1
ATOM 1138 C C . ARG A 1 141 ? -10.291 -4.821 12.105 1.00 97.56 141 ARG A C 1
ATOM 1140 O O . ARG A 1 141 ? -11.206 -4.798 12.929 1.00 97.56 141 ARG A O 1
ATOM 1147 N N . HIS A 1 142 ? -9.696 -5.942 11.728 1.00 96.88 142 HIS A N 1
ATOM 1148 C CA . HIS A 1 142 ? -9.957 -7.271 12.267 1.00 96.88 142 HIS A CA 1
ATOM 1149 C C . HIS A 1 142 ? -8.778 -7.723 13.119 1.00 96.88 142 HIS A C 1
ATOM 1151 O O . HIS A 1 142 ? -7.667 -7.908 12.622 1.00 96.88 142 HIS A O 1
ATOM 1157 N N . VAL A 1 143 ? -9.022 -7.921 14.413 1.00 93.31 143 VAL A N 1
ATOM 1158 C CA . VAL A 1 143 ? -8.030 -8.432 15.366 1.00 93.31 143 VAL A CA 1
ATOM 1159 C C . VAL A 1 143 ? -8.576 -9.712 15.979 1.00 93.31 143 VAL A C 1
ATOM 1161 O O . VAL A 1 143 ? -9.502 -9.678 16.793 1.00 93.31 143 VAL A O 1
ATOM 1164 N N . ARG A 1 144 ? -7.993 -10.859 15.613 1.00 89.12 144 ARG A N 1
ATOM 1165 C CA . ARG A 1 144 ? -8.499 -12.189 16.000 1.00 89.12 144 ARG A CA 1
ATOM 1166 C C . ARG A 1 144 ? -9.979 -12.335 15.613 1.00 89.12 144 ARG A C 1
ATOM 1168 O O . ARG A 1 144 ? -10.292 -12.339 14.433 1.00 89.12 144 ARG A O 1
ATOM 1175 N N . SER A 1 145 ? -10.880 -12.445 16.589 1.00 89.62 145 SER A N 1
ATOM 1176 C CA . SER A 1 145 ? -12.328 -12.568 16.386 1.00 89.62 145 SER A CA 1
ATOM 1177 C C . SER A 1 145 ? -13.088 -11.244 16.550 1.00 89.62 145 SER A C 1
ATOM 1179 O O . SER A 1 145 ? -14.315 -11.255 16.610 1.00 89.62 145 SER A O 1
ATOM 1181 N N . GLN A 1 146 ? -12.388 -10.115 16.702 1.00 93.06 146 GLN A N 1
ATOM 1182 C CA . GLN A 1 146 ? -12.995 -8.801 16.919 1.00 93.06 146 GLN A CA 1
ATOM 1183 C C . GLN A 1 146 ? -12.914 -7.936 15.661 1.00 93.06 146 GLN A C 1
ATOM 1185 O O . GLN A 1 146 ? -11.863 -7.849 15.026 1.00 93.06 146 GLN A O 1
ATOM 1190 N N . LYS A 1 147 ? -14.019 -7.245 15.365 1.00 95.38 147 LYS A N 1
ATOM 1191 C CA . LYS A 1 147 ? -14.157 -6.264 14.284 1.00 95.38 147 LYS A CA 1
ATOM 1192 C C . LYS A 1 147 ? -14.250 -4.861 14.890 1.00 95.38 147 LYS A C 1
ATOM 1194 O O . LYS A 1 147 ? -15.111 -4.622 15.735 1.00 95.38 147 LYS A O 1
ATOM 1199 N N . LYS A 1 148 ? -13.400 -3.928 14.456 1.00 96.62 148 LYS A N 1
ATOM 1200 C CA . LYS A 1 148 ? -13.446 -2.507 14.837 1.00 96.62 148 LYS A CA 1
ATOM 1201 C C . LYS A 1 148 ? -13.598 -1.653 13.583 1.00 96.62 148 LYS A C 1
ATOM 1203 O O . LYS A 1 148 ? -12.737 -1.677 12.710 1.00 96.62 148 LYS A O 1
ATOM 1208 N N . VAL A 1 149 ? -14.680 -0.885 13.504 1.00 97.75 149 VAL A N 1
ATOM 1209 C CA . VAL A 1 149 ? -14.874 0.094 12.427 1.00 97.75 149 VAL A CA 1
ATOM 1210 C C . VAL A 1 149 ? -13.891 1.249 12.625 1.00 97.75 149 VAL A C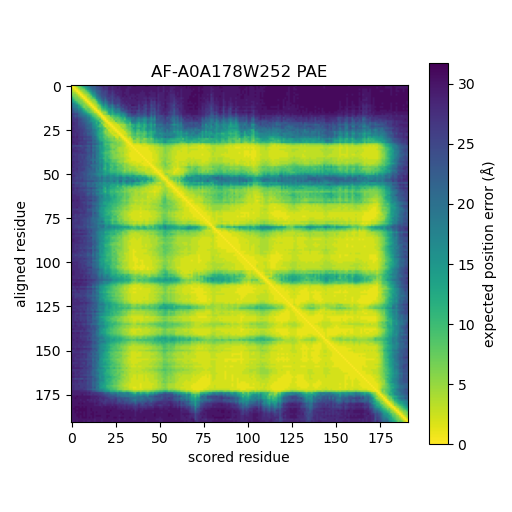 1
ATOM 1212 O O . VAL A 1 149 ? -13.799 1.785 13.728 1.00 97.75 149 VAL A O 1
ATOM 1215 N N . ILE A 1 150 ? -13.160 1.594 11.566 1.00 98.06 150 ILE A N 1
ATOM 1216 C CA . ILE A 1 150 ? -12.224 2.723 11.520 1.00 98.06 150 ILE A CA 1
ATOM 1217 C C . ILE A 1 150 ? -12.918 3.942 10.906 1.00 98.06 150 ILE A C 1
ATOM 1219 O O . ILE A 1 150 ? -12.910 5.007 11.511 1.00 98.06 150 ILE A O 1
ATOM 1223 N N . GLY A 1 151 ? -13.578 3.763 9.755 1.00 97.69 151 GLY A N 1
ATOM 1224 C CA . GLY A 1 151 ? -14.224 4.851 9.019 1.00 97.69 151 GLY A CA 1
ATOM 1225 C C . GLY A 1 151 ? -13.575 5.086 7.660 1.00 97.69 151 GLY A C 1
ATOM 1226 O O . GLY A 1 151 ? -13.614 4.205 6.804 1.00 97.69 151 GLY A O 1
ATOM 1227 N N . ASP A 1 152 ? -13.027 6.272 7.449 1.00 97.44 152 ASP A N 1
ATOM 1228 C CA . ASP A 1 152 ? -12.354 6.684 6.217 1.00 97.44 152 ASP A CA 1
ATOM 1229 C C . ASP A 1 152 ? -10.837 6.429 6.270 1.00 97.44 152 ASP A C 1
ATOM 1231 O O . ASP A 1 152 ? -10.324 5.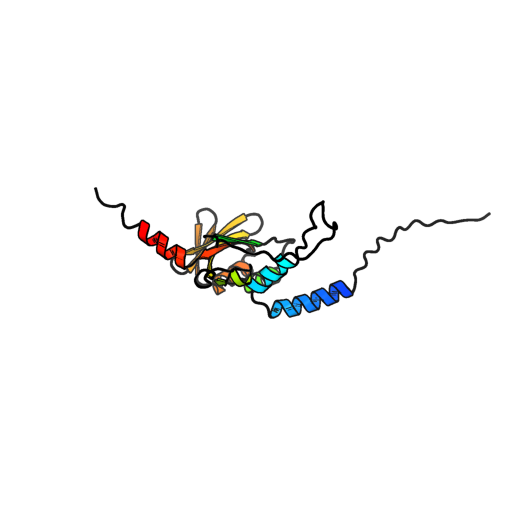782 7.187 1.00 97.44 152 ASP A O 1
ATOM 1235 N N . TRP A 1 153 ? -10.132 6.863 5.222 1.00 97.44 153 TRP A N 1
ATOM 1236 C CA . TRP A 1 153 ? -8.685 6.694 5.107 1.00 97.44 153 TRP A CA 1
ATOM 1237 C C . TRP A 1 153 ? -7.917 7.516 6.146 1.00 97.44 153 TRP A C 1
ATOM 1239 O O . TRP A 1 153 ? -6.982 7.000 6.753 1.00 97.44 153 TRP A O 1
ATOM 1249 N N . ASP A 1 154 ? -8.364 8.737 6.442 1.00 97.38 154 ASP A N 1
ATOM 1250 C CA . ASP A 1 154 ? -7.760 9.568 7.490 1.00 97.38 154 ASP A CA 1
ATOM 1251 C C . ASP A 1 154 ? -7.847 8.883 8.865 1.00 97.38 154 ASP A C 1
ATOM 1253 O O . ASP A 1 154 ? -6.903 8.929 9.664 1.00 97.38 154 ASP A O 1
ATOM 1257 N N . GLY A 1 155 ? -8.941 8.158 9.125 1.00 97.81 155 GLY A N 1
ATOM 1258 C CA . GLY A 1 155 ? -9.081 7.296 10.295 1.00 97.81 155 GLY A CA 1
ATOM 1259 C C . GLY A 1 155 ? -8.076 6.139 10.328 1.00 97.81 155 GLY A C 1
ATOM 1260 O O . GLY A 1 155 ? -7.582 5.795 11.405 1.00 97.81 155 GLY A O 1
ATOM 1261 N N . VAL A 1 156 ? -7.743 5.546 9.174 1.00 97.88 156 VAL A N 1
ATOM 1262 C CA . VAL A 1 156 ? -6.703 4.503 9.068 1.00 97.88 156 VAL A CA 1
ATOM 1263 C C . VAL A 1 156 ? -5.346 5.082 9.446 1.00 97.88 156 VAL A C 1
ATOM 1265 O O . VAL A 1 156 ? -4.695 4.532 10.334 1.00 97.88 156 VAL A O 1
ATOM 1268 N N . LEU A 1 157 ? -4.963 6.214 8.847 1.00 96.94 157 LEU A N 1
ATOM 1269 C CA . LEU A 1 157 ? -3.697 6.895 9.143 1.00 96.94 157 LEU A CA 1
ATOM 1270 C C . LEU A 1 157 ? -3.589 7.264 10.629 1.00 96.94 157 LEU A C 1
ATOM 1272 O O . LEU A 1 157 ? -2.561 7.027 11.264 1.00 96.94 157 LEU A O 1
ATOM 1276 N N . SER A 1 158 ? -4.681 7.770 11.209 1.00 95.94 158 SER A N 1
ATOM 1277 C CA . SER A 1 158 ? -4.750 8.119 12.633 1.00 95.94 158 SER A CA 1
ATOM 1278 C C . SER A 1 158 ? -4.536 6.899 13.531 1.00 95.94 158 SER A C 1
ATOM 1280 O O . SER A 1 158 ? -3.694 6.925 14.424 1.00 95.94 158 SER A O 1
ATOM 1282 N N . ILE A 1 159 ? -5.237 5.790 13.269 1.00 95.38 159 ILE A N 1
ATOM 1283 C CA . ILE A 1 159 ? -5.098 4.562 14.065 1.00 95.38 159 ILE A CA 1
ATOM 1284 C C . ILE A 1 159 ? -3.720 3.915 13.890 1.00 95.38 159 ILE A C 1
ATOM 1286 O O . ILE A 1 159 ? -3.210 3.323 14.844 1.00 95.38 159 ILE A O 1
ATOM 1290 N N . PHE A 1 160 ? -3.115 4.007 12.704 1.00 95.88 160 PHE A N 1
ATOM 1291 C CA . PHE A 1 160 ? -1.784 3.452 12.453 1.00 95.88 160 PHE A CA 1
ATOM 1292 C C . PHE A 1 160 ? -0.731 4.156 13.283 1.00 95.88 160 PHE A C 1
ATOM 1294 O O . PHE A 1 160 ? 0.070 3.505 13.952 1.00 95.88 160 PHE A O 1
ATOM 1301 N N . ARG A 1 161 ? -0.826 5.480 13.321 1.00 94.12 161 ARG A N 1
ATOM 1302 C CA . ARG A 1 161 ? -0.012 6.334 14.166 1.00 94.12 161 ARG A CA 1
ATOM 1303 C C . ARG A 1 161 ? -0.234 6.044 15.657 1.00 94.12 161 ARG A C 1
ATOM 1305 O O . ARG A 1 161 ? 0.700 5.669 16.357 1.00 94.12 161 ARG A O 1
ATOM 1312 N N . GLU A 1 162 ? -1.473 6.144 16.139 1.00 93.06 162 GLU A N 1
ATOM 1313 C CA . GLU A 1 162 ? -1.808 5.989 17.565 1.00 93.06 162 GLU A CA 1
ATOM 1314 C C . GLU A 1 162 ? -1.425 4.616 18.136 1.00 93.06 162 GLU A C 1
ATOM 1316 O O . GLU A 1 162 ? -0.968 4.511 19.275 1.00 93.06 162 GLU A O 1
ATOM 1321 N N . LEU A 1 163 ? -1.633 3.550 17.359 1.00 93.06 163 LEU A N 1
ATOM 1322 C CA . LEU A 1 163 ? -1.432 2.171 17.806 1.00 93.06 163 LEU A CA 1
ATOM 1323 C C . LEU A 1 163 ? -0.136 1.546 17.283 1.00 93.06 163 LEU A C 1
ATOM 1325 O O . LEU A 1 163 ? 0.046 0.346 17.464 1.00 93.06 163 LEU A O 1
ATOM 1329 N N . HIS A 1 164 ? 0.743 2.329 16.648 1.00 93.62 164 HIS A N 1
ATOM 1330 C CA . HIS A 1 164 ? 1.992 1.847 16.045 1.00 93.62 164 HIS A CA 1
ATOM 1331 C C . HIS A 1 164 ? 1.763 0.637 15.119 1.00 93.62 164 HIS A C 1
ATOM 1333 O O . HIS A 1 164 ? 2.495 -0.353 15.152 1.00 93.62 164 HIS A O 1
ATOM 1339 N N . ILE A 1 165 ? 0.694 0.695 14.318 1.00 94.75 165 ILE A N 1
ATOM 1340 C CA . ILE A 1 165 ? 0.358 -0.370 13.374 1.00 94.75 165 ILE A CA 1
ATOM 1341 C C . ILE A 1 165 ? 1.153 -0.156 12.095 1.00 94.75 165 ILE A C 1
ATOM 1343 O O . ILE A 1 165 ? 1.079 0.903 11.474 1.00 94.75 165 ILE A O 1
ATOM 1347 N N . ARG A 1 166 ? 1.850 -1.204 11.670 1.00 95.69 166 ARG A N 1
ATOM 1348 C CA . ARG A 1 166 ? 2.647 -1.218 10.448 1.00 95.69 166 ARG A CA 1
ATOM 1349 C C . ARG A 1 166 ? 1.941 -2.039 9.372 1.00 95.69 166 ARG A C 1
ATOM 1351 O O . ARG A 1 166 ? 1.650 -3.211 9.617 1.00 95.69 166 ARG A O 1
ATOM 1358 N N . PRO A 1 167 ? 1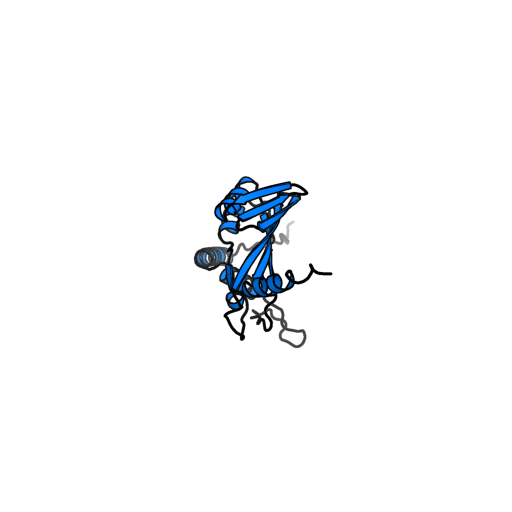.606 -1.479 8.199 1.00 97.00 167 PRO A N 1
ATOM 1359 C CA . PRO A 1 167 ? 1.160 -2.287 7.071 1.00 97.00 167 PRO A CA 1
ATOM 1360 C C . PRO A 1 167 ? 2.323 -3.119 6.528 1.00 97.00 167 PRO A C 1
ATOM 1362 O O . PRO A 1 167 ? 3.370 -2.584 6.198 1.00 97.00 167 PRO A O 1
ATOM 1365 N N . GLU A 1 168 ? 2.123 -4.424 6.409 1.00 96.69 168 GLU A N 1
ATOM 1366 C CA . GLU A 1 168 ? 3.132 -5.390 5.954 1.00 96.69 168 GLU A CA 1
ATOM 1367 C C . GLU A 1 168 ? 2.891 -5.783 4.496 1.00 96.69 168 GLU A C 1
ATOM 1369 O O . GLU A 1 168 ? 3.812 -5.913 3.696 1.00 96.69 168 GLU A O 1
ATOM 1374 N N . ILE A 1 169 ? 1.625 -6.000 4.132 1.00 98.12 169 ILE A N 1
ATOM 1375 C CA . ILE A 1 169 ? 1.241 -6.446 2.793 1.00 98.12 169 ILE A CA 1
ATOM 1376 C C . ILE A 1 169 ? -0.025 -5.713 2.383 1.00 98.12 169 ILE A C 1
ATOM 1378 O O . ILE A 1 169 ? -1.045 -5.824 3.059 1.00 98.12 169 ILE A O 1
ATOM 1382 N N . LEU A 1 170 ? 0.033 -5.005 1.261 1.00 98.44 170 LEU A N 1
ATOM 1383 C CA . LEU A 1 170 ? -1.084 -4.291 0.655 1.00 98.44 170 LEU A CA 1
ATOM 1384 C C . LEU A 1 170 ? -1.673 -5.120 -0.487 1.00 98.44 170 LEU A C 1
ATOM 1386 O O . LEU A 1 170 ? -0.933 -5.579 -1.360 1.00 98.44 170 LEU A O 1
ATOM 1390 N N . PHE A 1 171 ? -2.996 -5.274 -0.510 1.00 98.25 171 PHE A N 1
ATOM 1391 C CA . PHE A 1 171 ? -3.724 -5.975 -1.566 1.00 98.25 171 PHE A CA 1
ATOM 1392 C C . PHE A 1 171 ? -4.567 -4.994 -2.367 1.00 98.25 171 PHE A C 1
ATOM 1394 O O . PHE A 1 171 ? -5.490 -4.369 -1.842 1.00 98.25 171 PHE A O 1
ATOM 1401 N N . PHE A 1 172 ? -4.260 -4.901 -3.654 1.00 97.62 172 PHE A N 1
ATOM 1402 C CA . PHE A 1 172 ? -4.946 -4.054 -4.609 1.00 97.62 172 PHE A CA 1
ATOM 1403 C C . PHE A 1 172 ? -5.719 -4.910 -5.610 1.00 97.62 172 PHE A C 1
ATOM 1405 O O . PHE A 1 172 ? -5.170 -5.862 -6.164 1.00 97.62 172 PHE A O 1
ATOM 1412 N N . GLU A 1 173 ? -6.969 -4.558 -5.892 1.00 95.62 173 GLU A N 1
ATOM 1413 C CA . GLU A 1 173 ? -7.815 -5.259 -6.861 1.00 95.62 173 GLU A CA 1
ATOM 1414 C C . GLU A 1 173 ? -8.245 -4.354 -8.006 1.00 95.62 173 GLU A C 1
ATOM 1416 O O . GLU A 1 173 ? -8.478 -3.157 -7.838 1.00 95.62 173 GLU A O 1
ATOM 1421 N N . ASN A 1 174 ? -8.360 -4.950 -9.188 1.00 90.25 174 ASN A N 1
ATOM 1422 C CA . ASN A 1 174 ? -8.810 -4.254 -10.379 1.00 90.25 174 ASN A CA 1
ATOM 1423 C C . ASN A 1 174 ? -10.321 -3.981 -10.324 1.00 90.25 174 ASN A C 1
ATOM 1425 O O . ASN A 1 174 ? -11.109 -4.926 -10.210 1.00 90.25 174 ASN A O 1
ATOM 1429 N N . ARG A 1 175 ? -10.743 -2.715 -10.453 1.00 71.25 175 ARG A N 1
ATOM 1430 C CA . ARG A 1 175 ? -12.163 -2.332 -10.297 1.00 71.25 175 ARG A CA 1
ATOM 1431 C C . ARG A 1 175 ? -13.111 -3.048 -11.264 1.00 71.25 175 ARG A C 1
ATOM 1433 O O . ARG A 1 175 ? -14.220 -3.395 -10.868 1.00 71.25 175 ARG A O 1
ATOM 1440 N N . GLU A 1 176 ? -12.683 -3.333 -12.490 1.00 64.75 176 GLU A N 1
ATOM 1441 C CA . GLU A 1 176 ? -13.549 -3.952 -13.504 1.00 64.75 176 GLU A CA 1
ATOM 1442 C C . GLU A 1 176 ? -13.767 -5.455 -13.259 1.00 64.75 176 GLU A C 1
ATOM 1444 O O . GLU A 1 176 ? -14.820 -6.013 -13.577 1.00 64.75 176 GLU A O 1
ATOM 1449 N N . HIS A 1 177 ? -12.822 -6.125 -12.594 1.00 54.59 177 HIS A N 1
ATOM 1450 C CA . HIS A 1 177 ? -12.991 -7.528 -12.213 1.00 54.59 177 HIS A CA 1
ATOM 1451 C C . HIS A 1 177 ? -14.014 -7.710 -11.079 1.00 54.59 177 HIS A C 1
ATOM 1453 O O . HIS A 1 177 ? -14.651 -8.766 -11.008 1.00 54.59 177 HIS A O 1
ATOM 1459 N N . MET A 1 178 ? -14.251 -6.688 -10.246 1.00 49.88 178 MET A N 1
ATOM 1460 C CA . MET A 1 178 ? -15.234 -6.760 -9.156 1.00 49.88 178 MET A CA 1
ATOM 1461 C C . MET A 1 178 ? -16.679 -6.858 -9.669 1.00 49.88 178 MET A C 1
ATOM 1463 O O . MET A 1 178 ? -17.485 -7.604 -9.107 1.00 49.88 178 MET A O 1
ATOM 1467 N N . PHE A 1 179 ? -17.001 -6.193 -10.784 1.00 45.44 179 PHE A N 1
ATOM 1468 C CA . PHE A 1 179 ? -18.336 -6.261 -11.395 1.00 45.44 179 PHE A CA 1
ATOM 1469 C C . PHE A 1 179 ? -18.598 -7.589 -12.115 1.00 45.44 179 PHE A C 1
ATOM 1471 O O . PHE A 1 179 ? -19.738 -8.052 -12.168 1.00 45.44 179 PHE A O 1
ATOM 1478 N N . SER A 1 180 ? -17.550 -8.258 -12.605 1.00 44.12 180 SER A N 1
ATOM 1479 C CA . SER A 1 180 ? -17.681 -9.584 -13.224 1.00 44.12 180 SER A CA 1
ATOM 1480 C C . SER A 1 180 ? -17.990 -10.700 -12.210 1.00 44.12 180 SER A C 1
ATOM 1482 O O . SER A 1 180 ? -18.698 -11.653 -12.534 1.00 44.12 180 SER A O 1
ATOM 1484 N N . ALA A 1 181 ? -17.523 -10.568 -10.961 1.00 46.00 181 ALA A N 1
ATOM 1485 C CA . ALA A 1 181 ? -17.725 -11.567 -9.909 1.00 46.00 181 ALA A CA 1
ATOM 1486 C C . ALA A 1 181 ? -19.099 -11.453 -9.220 1.00 46.00 181 ALA A C 1
ATOM 1488 O O . ALA A 1 181 ? -19.693 -12.470 -8.854 1.00 46.00 181 ALA A O 1
ATOM 1489 N N . GLN A 1 182 ? -19.651 -10.240 -9.093 1.00 44.03 182 GLN A N 1
ATOM 1490 C CA . GLN A 1 182 ? -20.987 -10.033 -8.514 1.00 44.03 182 GLN A CA 1
ATOM 1491 C C . GLN A 1 182 ? -22.126 -10.540 -9.419 1.00 44.03 182 GLN A C 1
ATOM 1493 O O . GLN A 1 182 ? -23.190 -10.892 -8.915 1.00 44.03 182 GLN A O 1
ATOM 1498 N N . GLY A 1 183 ? -21.891 -10.693 -10.728 1.00 34.44 183 GLY A N 1
ATOM 1499 C CA . GLY A 1 183 ? -22.844 -11.315 -11.658 1.00 34.44 183 GLY A CA 1
ATOM 1500 C C . GLY A 1 183 ? -23.001 -12.839 -11.511 1.00 34.44 183 GLY A C 1
ATOM 1501 O O . GLY A 1 183 ? -23.939 -13.405 -12.065 1.00 34.44 183 GLY A O 1
ATOM 1502 N N . SER A 1 184 ? -22.120 -13.513 -10.760 1.00 40.34 184 SER A N 1
ATOM 1503 C CA . SER A 1 184 ? -22.127 -14.980 -10.598 1.00 40.34 184 SER A CA 1
ATOM 1504 C C . SER A 1 184 ? -22.851 -15.460 -9.326 1.00 40.34 184 SER A C 1
ATOM 1506 O O . SER A 1 184 ? -23.306 -16.598 -9.247 1.00 40.34 184 SER A O 1
ATOM 1508 N N . GLN A 1 185 ? -23.036 -14.584 -8.333 1.00 37.97 185 GLN A N 1
ATOM 1509 C CA . GLN A 1 185 ? -23.658 -14.931 -7.042 1.00 37.97 185 GLN A CA 1
ATOM 1510 C C . GLN A 1 185 ? -25.200 -14.839 -7.042 1.00 37.97 185 GLN A C 1
ATOM 1512 O O . GLN A 1 185 ? -25.834 -15.138 -6.035 1.00 37.97 185 GLN A O 1
ATOM 1517 N N . ALA A 1 186 ? -25.833 -14.473 -8.164 1.00 34.31 186 ALA A N 1
ATOM 1518 C CA . ALA A 1 186 ? -27.293 -14.340 -8.260 1.00 34.31 186 ALA A CA 1
ATOM 1519 C C . ALA A 1 186 ? -28.032 -15.603 -8.761 1.00 34.31 186 ALA A C 1
ATOM 1521 O O . ALA A 1 186 ? -29.253 -15.568 -8.885 1.00 34.31 186 ALA A O 1
ATOM 1522 N N . SER A 1 187 ? -27.340 -16.717 -9.049 1.00 35.75 187 SER A N 1
ATOM 1523 C CA . SER A 1 187 ? -27.960 -17.892 -9.700 1.00 35.75 187 SER A CA 1
ATOM 1524 C C . SER A 1 187 ? -28.035 -19.178 -8.859 1.00 35.75 187 SER A C 1
ATOM 1526 O O . SER A 1 187 ? -28.409 -20.216 -9.402 1.00 35.75 187 SER A O 1
ATOM 1528 N N . SER A 1 188 ? -27.735 -19.168 -7.557 1.00 34.75 188 SER A N 1
ATOM 1529 C CA . SER A 1 188 ? -27.862 -20.383 -6.725 1.00 34.75 188 SER A CA 1
ATOM 1530 C C . SER A 1 188 ? -28.875 -20.245 -5.589 1.00 34.75 188 SER A C 1
ATOM 1532 O O . SER A 1 188 ? -28.580 -20.555 -4.440 1.00 34.75 188 SER A O 1
ATOM 1534 N N . VAL A 1 189 ? -30.086 -19.803 -5.920 1.00 41.00 189 VAL A N 1
ATOM 1535 C CA . VAL A 1 189 ? -31.302 -20.188 -5.195 1.00 41.00 189 VAL A CA 1
ATOM 1536 C C . VAL A 1 189 ? -32.383 -20.386 -6.249 1.00 41.00 189 VAL A C 1
ATOM 1538 O O . VAL A 1 189 ? -32.898 -19.401 -6.756 1.00 41.00 189 VAL A O 1
ATOM 1541 N N . ILE A 1 190 ? -32.655 -21.638 -6.625 1.00 36.47 190 ILE A N 1
ATOM 1542 C CA . ILE A 1 190 ? -33.956 -22.203 -7.035 1.00 36.47 190 ILE A CA 1
ATOM 1543 C C . ILE A 1 190 ? -33.729 -23.694 -7.353 1.00 36.47 190 ILE A C 1
ATOM 1545 O O . ILE A 1 190 ? -32.833 -24.032 -8.124 1.00 36.47 190 ILE A O 1
ATOM 1549 N N . SER A 1 191 ? -34.647 -24.513 -6.819 1.00 35.66 191 SER A N 1
ATOM 1550 C CA . SER A 1 191 ? -34.813 -25.983 -6.876 1.00 35.66 191 SER A CA 1
ATOM 1551 C C . SER A 1 191 ? -34.111 -26.782 -5.784 1.00 35.66 191 SER A C 1
ATOM 1553 O O . SER A 1 191 ? -32.916 -27.107 -5.928 1.00 35.66 191 SER A O 1
#

InterPro domains:
  IPR001394 Peptidase C19, ubiquitin carboxyl-terminal hydrolase [PF00443] (38-151)
  IPR052398 Ubiquitin carboxyl-terminal hydrolase 53/54 [PTHR22975] (30-174)

Secondary structure (DSSP, 8-state):
-----------------HHHHHHHHHHHHHHTTS-HHHHHHHHHHHSPEEPPTTTT--EE----EESS--SEEEEE----S---HHHHHHHHHT--SEEEHHHHSEE-S-GGG-EEEEEEEEEEETTEEEEEEEETTEEEEEETTEEEEEESHHHHHHHHHHTT-EEEEEEEEEHHHHHHHHTTTTS----

Sequence (191 aa):
MMEKDEDIDKKLDIGYDAEESSLNMILKGLFENLTFEKIVQIIRISLKMPCDKEGCGKRNYVQRMINKLPTVFTIALEWEHNETEGEIFDTTSVLETEIDVSVIYQYEGDSAFTKYCLVSMVCSDGDRYNCVAYEDNRWVRHVRSQKKVIGDWDGVLSIFRELHIRPEILFFENREHMFSAQGSQASSVIS

Organism: Arabidopsis thaliana (NCBI:txid3702)

pLDDT: mean 79.55, std 21.82, range [27.97, 98.5]

Solvent-accessible surface area (backbone atoms only — not comparable to full-atom values): 11421 Å² total; per-residue (Å²): 136,84,87,84,87,83,87,79,84,77,72,79,79,76,72,80,51,68,63,59,57,51,47,50,54,52,48,51,64,50,54,77,76,48,54,52,45,50,49,54,25,50,58,58,32,68,55,52,43,63,43,55,95,90,50,87,65,50,67,40,73,51,90,58,73,46,94,69,86,64,70,63,48,74,49,75,53,83,79,93,68,88,72,49,52,63,56,47,35,59,58,55,69,55,60,65,60,63,46,47,50,49,65,43,29,49,55,89,69,73,71,91,69,34,45,26,32,56,44,36,29,39,28,30,45,78,96,41,73,33,37,40,34,60,50,97,94,26,32,31,39,37,50,89,95,44,81,43,83,54,40,55,67,69,40,48,53,49,49,26,32,78,61,55,40,43,73,35,34,40,36,24,35,36,64,75,60,55,62,62,56,63,70,65,74,78,75,85,83,83,136

Mean predicted aligned error: 11.74 Å

Radius of gyration: 23.49 Å; Cα contacts (8 Å, |Δi|>4): 238; chains: 1; bounding box: 104×42×44 Å